Protein AF-A0A8X6YA75-F1 (afdb_monomer)

Nearest PDB structures (foldseek):
  4kkj-assembly1_A  TM=7.652E-01  e=2.550E-04  Homo sapiens
  2v3p-assembly1_A  TM=7.462E-01  e=2.435E-04  Bos taurus
  7qbg-assembly1_A  TM=7.800E-01  e=8.460E-04  Homo sapiens
  1qgk-assembly1_A  TM=3.729E-01  e=4.103E+00  Homo sapiens

Secondary structure (DSSP, 8-state):
--GGGS-HHHHHHHHHHHHHTT--TTSBTTB-HHHHHHHHHHT-S---HHHHHHHHHTTPPPPHHHHHHHHHHHHS--SGGGHHHHHHHHHHHHHHTTSSS--S-TTHHHHHHHHHHTT--TTS-SSSHHHHHHHHHHHHHTT----TTT--HHHHHHHHHTT--TTSS-SSHHHHHHHHHHHTT--GGG-SSGGGSS---SS---SSSHHHHTT--

Radius of gyration: 17.31 Å; Cα contacts (8 Å, |Δi|>4): 265; chains: 1; bounding box: 45×39×44 Å

Foldseek 3Di:
DDPVVADLLRLLVVLLVCLLVLHLCCPDVNHNSLVVSVVVVVVDQADQLSSLLSNLQAVHQQDLSNLVNLVVQLVVQPDLVCLLSLLSSLSSVLSNVPRPDDHPDLVVSLVSLLVLLQQQDPQQARPDLLSLLSNLQSCLSNVRPPPCVRHPVVSSVVVNVVCADPLRASPDPSSRVSNVLVVVVHHSSPRHNVVVPPPPDDDDPPPSPPSVVSVPD

Solvent-accessible surface area (backbone atoms only — not comparable to full-atom values): 12355 Å² total; per-residue (Å²): 133,59,77,86,77,52,52,67,64,59,49,23,51,52,42,47,51,24,26,61,70,62,40,61,40,63,59,48,93,83,36,39,54,55,62,55,49,50,54,52,53,73,76,42,88,76,62,65,29,61,37,56,30,30,39,39,36,70,69,43,86,73,47,72,68,54,54,51,38,28,51,51,50,33,63,73,40,76,53,81,93,31,52,53,52,36,20,32,19,44,30,25,49,36,40,41,69,69,44,96,57,92,59,85,64,74,79,51,52,55,56,58,45,49,59,57,32,70,52,52,42,97,82,26,43,26,94,46,71,45,39,30,28,39,41,54,23,18,44,64,56,53,67,51,76,89,52,67,92,53,44,57,60,68,45,27,52,52,52,52,62,72,49,49,43,97,88,70,41,44,85,44,70,68,34,32,64,46,39,55,42,43,80,70,80,36,33,83,62,71,46,33,53,71,72,64,72,57,70,89,75,74,96,61,79,77,70,70,62,59,72,61,60,61,75,77,111

Organism: NCBI:txid2747483

pLDDT: mean 84.14, std 17.59, range [29.62, 97.62]

Sequence (217 aa):
RNIKDVSSTELALYVNAFLVTCINPRKFYGLDLVSELRKRVDAQNYTNPSVILALCNAGERVTERDVRNIIEAFEAAHKEIWTDTKALAVLALACAAKQPYETLYPATIPELSMELKNRQYRNGTVENLKTTALVMQALFASESEADEDNFDEEKALKKILLGQKEDGSFGNLINTYYVLPLLSYKSLVNISSSHCDASVIDGKLKVFCTEIYIAVH

Mean predicted aligned error: 7.66 Å

InterPro domains:
  IPR002157 Cobalamin (vitamin B12)-binding protein [PF01122] (7-199)
  IPR008930 Terpenoid cyclases/protein prenyltransferase alpha-alpha toroid [SSF48239] (46-184)
  IPR051588 Eukaryotic Cobalamin Transport [PTHR10559] (4-202)

Structure (mmCIF, N/CA/C/O backbone):
data_AF-A0A8X6YA75-F1
#
_entry.id   AF-A0A8X6YA75-F1
#
loop_
_atom_site.group_PDB
_atom_site.id
_atom_site.type_symbol
_atom_site.label_atom_id
_atom_site.label_alt_id
_atom_site.label_comp_id
_atom_site.label_asym_id
_atom_site.label_entity_id
_atom_site.label_seq_id
_atom_site.pdbx_PDB_ins_code
_atom_site.Cartn_x
_atom_site.Cartn_y
_atom_site.Cartn_z
_atom_site.occupancy
_atom_site.B_iso_or_equiv
_atom_site.auth_seq_id
_atom_site.auth_comp_id
_atom_site.auth_asym_id
_atom_site.auth_atom_id
_atom_site.pdbx_PDB_model_num
ATOM 1 N N . ARG A 1 1 ? -12.673 -21.712 9.174 1.00 58.34 1 ARG A N 1
ATOM 2 C CA . ARG A 1 1 ? -11.550 -21.068 9.901 1.00 58.34 1 ARG A CA 1
ATOM 3 C C . ARG A 1 1 ? -12.142 -20.086 10.897 1.00 58.34 1 ARG A C 1
ATOM 5 O O . ARG A 1 1 ? -13.140 -19.464 10.550 1.00 58.34 1 ARG A O 1
ATOM 12 N N . ASN A 1 2 ? -11.602 -19.981 12.110 1.00 76.69 2 ASN A N 1
ATOM 13 C CA . ASN A 1 2 ? -12.014 -18.938 13.048 1.00 76.69 2 ASN A CA 1
ATOM 14 C C . ASN A 1 2 ? -11.367 -17.611 12.615 1.00 76.69 2 ASN A C 1
ATOM 16 O O . ASN A 1 2 ? -10.249 -17.618 12.105 1.00 76.69 2 ASN A O 1
ATOM 20 N N . ILE A 1 3 ? -12.029 -16.468 12.816 1.00 79.38 3 ILE A N 1
ATOM 21 C CA . ILE A 1 3 ? -11.451 -15.155 12.477 1.00 79.38 3 ILE A CA 1
ATOM 22 C C . ILE A 1 3 ? -10.138 -14.886 13.226 1.00 79.38 3 ILE A C 1
ATOM 24 O O . ILE A 1 3 ? -9.276 -14.161 12.734 1.00 79.38 3 ILE A O 1
ATOM 28 N N . LYS A 1 4 ? -9.953 -15.514 14.393 1.00 79.62 4 LYS A N 1
ATOM 29 C CA . LYS A 1 4 ? -8.711 -15.465 15.177 1.00 79.62 4 LYS A CA 1
ATOM 30 C C . LYS A 1 4 ? -7.524 -16.161 14.498 1.00 79.62 4 LYS A C 1
ATOM 32 O O . LYS A 1 4 ? -6.391 -15.832 14.822 1.00 79.62 4 LYS A O 1
ATOM 37 N N . ASP A 1 5 ? -7.780 -17.074 13.560 1.00 86.88 5 ASP A N 1
ATOM 38 C CA . ASP A 1 5 ? -6.741 -17.819 12.831 1.00 86.88 5 ASP A CA 1
ATOM 39 C C . ASP A 1 5 ? -6.246 -17.058 11.587 1.00 86.88 5 ASP A C 1
ATOM 41 O O . ASP A 1 5 ? -5.254 -17.440 10.970 1.00 86.88 5 ASP A O 1
ATOM 45 N N . VAL A 1 6 ? -6.957 -15.997 11.192 1.00 91.12 6 VAL A N 1
ATOM 46 C CA . VAL A 1 6 ? -6.631 -15.137 10.047 1.00 91.12 6 VAL A CA 1
ATOM 47 C C . VAL A 1 6 ? -5.636 -14.073 10.504 1.00 91.12 6 VAL A C 1
ATOM 49 O O . VAL A 1 6 ? -5.871 -13.411 11.515 1.00 91.12 6 VAL A O 1
ATOM 52 N N . SER A 1 7 ? -4.537 -13.870 9.772 1.00 93.69 7 SER A N 1
ATOM 53 C CA . SER A 1 7 ? -3.559 -12.815 10.097 1.00 93.69 7 SER A CA 1
ATOM 54 C C . SER A 1 7 ? -4.142 -11.407 9.890 1.00 93.69 7 SER A C 1
ATOM 56 O O . SER A 1 7 ? -5.085 -11.232 9.123 1.00 93.69 7 SER A O 1
ATOM 58 N N . SER A 1 8 ? -3.581 -10.371 10.527 1.00 94.88 8 SER A N 1
ATOM 59 C CA . SER A 1 8 ? -4.047 -8.985 10.314 1.00 94.88 8 SER A CA 1
ATOM 60 C C . SER A 1 8 ? -3.923 -8.543 8.850 1.00 94.88 8 SER A C 1
ATOM 62 O O . SER A 1 8 ? -4.812 -7.871 8.341 1.00 94.88 8 SER A O 1
ATOM 64 N N . THR A 1 9 ? -2.863 -8.954 8.149 1.00 93.12 9 THR A N 1
ATOM 65 C CA . THR A 1 9 ? -2.675 -8.643 6.723 1.00 93.12 9 THR A CA 1
ATOM 66 C C . THR A 1 9 ? -3.695 -9.362 5.841 1.00 93.12 9 THR A C 1
ATOM 68 O O . THR A 1 9 ? -4.240 -8.759 4.925 1.00 93.12 9 THR A O 1
ATOM 71 N N . GLU A 1 10 ? -4.011 -10.626 6.129 1.00 93.56 10 GLU A N 1
ATOM 72 C CA . GLU A 1 10 ? -5.057 -11.358 5.401 1.00 93.56 10 GLU A CA 1
ATOM 73 C C . GLU A 1 10 ? -6.448 -10.760 5.669 1.00 93.56 10 GLU A C 1
ATOM 75 O O . GLU A 1 10 ? -7.228 -10.564 4.741 1.00 93.56 10 GLU A O 1
ATOM 80 N N . LEU A 1 11 ? -6.736 -10.373 6.916 1.00 95.25 11 LEU A N 1
ATOM 81 C CA . LEU A 1 11 ? -7.981 -9.689 7.265 1.00 95.25 11 LEU A CA 1
ATOM 82 C C . LEU A 1 11 ? -8.100 -8.324 6.565 1.00 95.25 11 LEU A C 1
ATOM 84 O O . LEU A 1 11 ? -9.177 -7.981 6.083 1.00 95.25 11 LEU A O 1
ATOM 88 N N . ALA A 1 12 ? -7.002 -7.574 6.446 1.00 95.88 12 ALA A N 1
ATOM 89 C CA . ALA A 1 12 ? -6.950 -6.326 5.685 1.00 95.88 12 ALA A CA 1
ATOM 90 C C . ALA A 1 12 ? -7.267 -6.534 4.192 1.00 95.88 12 ALA A C 1
ATOM 92 O O . ALA A 1 12 ? -8.006 -5.742 3.604 1.00 95.88 12 ALA A O 1
ATOM 93 N N . LEU A 1 13 ? -6.777 -7.625 3.586 1.00 93.06 13 LEU A N 1
ATOM 94 C CA . LEU A 1 13 ? -7.136 -7.992 2.211 1.00 93.06 13 LEU A CA 1
ATOM 95 C C . LEU A 1 13 ? -8.632 -8.303 2.075 1.00 93.06 13 LEU A C 1
ATOM 97 O O . LEU A 1 13 ? -9.243 -7.857 1.107 1.00 93.06 13 LEU A O 1
ATOM 101 N N . TYR A 1 14 ? -9.245 -8.994 3.044 1.00 94.00 14 TYR A N 1
ATOM 102 C CA . TYR A 1 14 ? -10.697 -9.222 3.038 1.00 94.00 14 TYR A CA 1
ATOM 103 C C . TYR A 1 14 ? -11.497 -7.924 3.154 1.00 94.00 14 TYR A C 1
ATOM 105 O O . TYR A 1 14 ? -12.476 -7.754 2.431 1.00 94.00 14 TYR A O 1
ATOM 113 N N . VAL A 1 15 ? -11.069 -6.988 4.009 1.00 95.94 15 VAL A N 1
ATOM 114 C CA . VAL A 1 15 ? -11.700 -5.663 4.112 1.00 95.94 15 VAL A CA 1
ATOM 115 C C . VAL A 1 15 ? -11.651 -4.939 2.764 1.00 95.94 15 VAL A C 1
ATOM 117 O O . VAL A 1 15 ? -12.696 -4.525 2.268 1.00 95.94 15 VAL A O 1
ATOM 120 N N . ASN A 1 16 ? -10.476 -4.848 2.133 1.00 94.38 16 ASN A N 1
ATOM 121 C CA . ASN A 1 16 ? -10.332 -4.220 0.816 1.00 94.38 16 ASN A CA 1
ATOM 122 C C . ASN A 1 16 ? -11.175 -4.921 -0.259 1.00 94.38 16 ASN A C 1
ATOM 124 O O . ASN A 1 16 ? -11.852 -4.248 -1.032 1.00 94.38 16 ASN A O 1
ATOM 128 N N . ALA A 1 17 ? -11.178 -6.257 -0.290 1.00 92.12 17 ALA A N 1
ATOM 129 C CA . ALA A 1 17 ? -11.986 -7.020 -1.236 1.00 92.12 17 ALA A CA 1
ATOM 130 C C . ALA A 1 17 ? -13.476 -6.682 -1.090 1.00 92.12 17 ALA A C 1
ATOM 132 O O . ALA A 1 17 ? -14.135 -6.390 -2.081 1.00 92.12 17 ALA A O 1
ATOM 133 N N . PHE A 1 18 ? -13.989 -6.639 0.141 1.00 93.25 18 PHE A N 1
ATOM 134 C CA . PHE A 1 18 ? -15.390 -6.311 0.400 1.00 93.25 18 PHE A CA 1
ATOM 135 C C . PHE A 1 18 ? -15.748 -4.881 0.010 1.00 93.25 18 PHE A C 1
ATOM 137 O O . PHE A 1 18 ? -16.795 -4.680 -0.604 1.00 93.25 18 PHE A O 1
ATOM 144 N N . LEU A 1 19 ? -14.869 -3.912 0.279 1.00 92.50 19 LEU A N 1
ATOM 145 C CA . LEU A 1 19 ? -15.061 -2.536 -0.182 1.00 92.50 19 LEU A CA 1
ATOM 146 C C . LEU A 1 19 ? -15.204 -2.474 -1.708 1.00 92.50 19 LEU A C 1
ATOM 148 O O . LEU A 1 19 ? -16.154 -1.869 -2.199 1.00 92.50 19 LEU A O 1
ATOM 152 N N . VAL A 1 20 ? -14.320 -3.145 -2.458 1.00 89.56 20 VAL A N 1
ATOM 153 C CA . VAL A 1 20 ? -14.380 -3.135 -3.930 1.00 89.56 20 VAL A CA 1
ATOM 154 C C . VAL A 1 20 ? -15.603 -3.883 -4.463 1.00 89.56 20 VAL A C 1
ATOM 156 O O . VAL A 1 20 ? -16.239 -3.411 -5.403 1.00 89.56 20 VAL A O 1
ATOM 159 N N . THR A 1 21 ? -15.992 -5.004 -3.849 1.00 89.94 21 THR A N 1
ATOM 160 C CA . THR A 1 21 ? -17.175 -5.777 -4.266 1.00 89.94 21 THR A CA 1
ATOM 161 C C . THR A 1 21 ? -18.492 -5.260 -3.682 1.00 89.94 21 THR A C 1
ATOM 163 O O . THR A 1 21 ? -19.494 -5.971 -3.733 1.00 89.94 21 THR A O 1
ATOM 166 N N . CYS A 1 22 ? -18.514 -4.057 -3.104 1.00 90.06 22 CYS A N 1
ATOM 167 C CA . CYS A 1 22 ? -19.716 -3.434 -2.540 1.00 90.06 22 CYS A CA 1
ATOM 168 C C . CYS A 1 22 ? -20.404 -4.252 -1.433 1.00 90.06 22 CYS A C 1
ATOM 170 O O . CYS A 1 22 ? -21.614 -4.166 -1.224 1.00 90.06 22 CYS A O 1
ATOM 172 N N . ILE A 1 23 ? -19.621 -5.033 -0.689 1.00 91.12 23 ILE A N 1
ATOM 173 C CA . ILE A 1 23 ? -20.052 -5.740 0.516 1.00 91.12 23 ILE A CA 1
ATOM 174 C C . ILE A 1 23 ? -19.621 -4.897 1.714 1.00 91.12 23 ILE A C 1
ATOM 176 O O . ILE A 1 23 ? -18.463 -4.518 1.822 1.00 91.12 23 ILE A O 1
ATOM 180 N N . ASN A 1 24 ? -20.528 -4.610 2.649 1.00 91.38 24 ASN A N 1
ATOM 181 C CA . ASN A 1 24 ? -20.169 -3.829 3.833 1.00 91.38 24 ASN A CA 1
ATOM 182 C C . ASN A 1 24 ? -19.328 -4.678 4.817 1.00 91.38 24 ASN A C 1
ATOM 184 O O . ASN A 1 24 ? -19.893 -5.566 5.469 1.00 91.38 24 ASN A O 1
ATOM 188 N N . PRO A 1 25 ? -18.020 -4.394 5.006 1.00 94.12 25 PRO A N 1
ATOM 189 C CA . PRO A 1 25 ? -17.153 -5.200 5.869 1.00 94.12 25 PRO A CA 1
ATOM 190 C C . PRO A 1 25 ? -17.485 -5.072 7.362 1.00 94.12 25 PRO A C 1
ATOM 192 O O . PRO A 1 25 ? -17.048 -5.902 8.157 1.00 94.12 25 PRO A O 1
ATOM 195 N N . ARG A 1 26 ? -18.286 -4.073 7.759 1.00 94.81 26 ARG A N 1
ATOM 196 C CA . ARG A 1 26 ? -18.760 -3.901 9.142 1.00 94.81 26 ARG A CA 1
ATOM 197 C C . ARG A 1 26 ? -19.992 -4.743 9.478 1.00 94.81 26 ARG A C 1
ATOM 199 O O . ARG A 1 26 ? -20.402 -4.799 10.633 1.00 94.81 26 ARG A O 1
ATOM 206 N N . LYS A 1 27 ? -20.630 -5.352 8.473 1.00 92.00 27 LYS A N 1
ATOM 207 C CA . LYS A 1 27 ? -21.875 -6.129 8.618 1.00 92.00 27 LYS A CA 1
ATOM 208 C C . LYS A 1 27 ? -21.780 -7.505 7.953 1.00 92.00 27 LYS A C 1
ATOM 210 O O . LYS A 1 27 ? -22.790 -8.057 7.515 1.00 92.00 27 LYS A O 1
ATOM 215 N N . PHE A 1 28 ? -20.583 -8.079 7.872 1.00 86.88 28 PHE A N 1
ATOM 216 C CA . PHE A 1 28 ? -20.360 -9.363 7.214 1.00 86.88 28 PHE A CA 1
ATOM 217 C C . PHE A 1 28 ? -20.808 -10.522 8.114 1.00 86.88 28 PHE A C 1
ATOM 219 O O . PHE A 1 28 ? -20.113 -10.885 9.058 1.00 86.88 28 PHE A O 1
ATOM 226 N N . TYR A 1 29 ? -21.989 -11.095 7.853 1.00 86.69 29 TYR A N 1
ATOM 227 C CA . TYR A 1 29 ? -22.584 -12.175 8.665 1.00 86.69 29 TYR A CA 1
ATOM 228 C C . TYR A 1 29 ? -22.637 -11.867 10.176 1.00 86.69 29 TYR A C 1
ATOM 230 O O . TYR A 1 29 ? -22.418 -12.737 11.015 1.00 86.69 29 TYR A O 1
ATOM 238 N N . GLY A 1 30 ? -22.911 -10.608 10.531 1.00 86.25 30 GLY A N 1
ATOM 239 C CA . GLY A 1 30 ? -22.937 -10.154 11.927 1.00 86.25 30 GLY A CA 1
ATOM 240 C C . GLY A 1 30 ? -21.558 -9.903 12.548 1.00 86.25 30 GLY A C 1
ATOM 241 O O . GLY A 1 30 ? -21.484 -9.597 13.735 1.00 86.25 30 GLY A O 1
ATOM 242 N N . LEU A 1 31 ? -20.478 -10.000 11.766 1.00 90.12 31 LEU A N 1
ATOM 243 C CA . LEU A 1 31 ? -19.127 -9.621 12.168 1.00 90.12 31 LEU A CA 1
ATOM 244 C C . LEU A 1 31 ? -18.766 -8.245 11.603 1.00 90.12 31 LEU A C 1
ATOM 246 O O . LEU A 1 31 ? -19.005 -7.956 10.427 1.00 90.12 31 LEU A O 1
ATOM 250 N N . ASP A 1 32 ? -18.132 -7.428 12.440 1.00 95.69 32 ASP A N 1
ATOM 251 C CA . ASP A 1 32 ? -17.484 -6.192 12.017 1.00 95.69 32 ASP A CA 1
ATOM 252 C C . ASP A 1 32 ? -15.983 -6.444 11.837 1.00 95.69 32 ASP A C 1
ATOM 254 O O . ASP A 1 32 ? -15.206 -6.442 12.797 1.00 95.69 32 ASP A O 1
ATOM 258 N N . LEU A 1 33 ? -15.584 -6.699 10.589 1.00 96.06 33 LEU A N 1
ATOM 259 C CA . LEU A 1 33 ? -14.195 -6.994 10.246 1.00 96.06 33 LEU A CA 1
ATOM 260 C C . LEU A 1 33 ? -13.287 -5.775 10.416 1.00 96.06 33 LEU A C 1
ATOM 262 O O . LEU A 1 33 ? -12.110 -5.938 10.734 1.00 96.06 33 LEU A O 1
ATOM 266 N N . VAL A 1 34 ? -13.825 -4.567 10.230 1.00 97.38 34 VAL A N 1
ATOM 267 C CA . VAL A 1 34 ? -13.065 -3.318 10.371 1.00 97.38 34 VAL A CA 1
ATOM 268 C C . VAL A 1 34 ? -12.745 -3.078 11.843 1.00 97.38 34 VAL A C 1
ATOM 270 O O . VAL A 1 34 ? -11.588 -2.846 12.187 1.00 97.38 34 VAL A O 1
ATOM 273 N N . SER A 1 35 ? -13.738 -3.230 12.723 1.00 97.00 35 SER A N 1
ATOM 274 C CA . SER A 1 35 ? -13.548 -3.111 14.173 1.00 97.00 35 SER A CA 1
ATOM 275 C C . SER A 1 35 ? -12.615 -4.191 14.730 1.00 97.00 35 SER A C 1
ATOM 277 O O . SER A 1 35 ? -11.762 -3.902 15.571 1.00 97.00 35 SER A O 1
ATOM 279 N N . GLU A 1 36 ? -12.718 -5.432 14.243 1.00 96.19 36 GLU A N 1
ATOM 280 C CA . GLU A 1 36 ? -11.784 -6.503 14.619 1.00 96.19 36 GLU A CA 1
ATOM 281 C C . GLU A 1 36 ? -10.349 -6.192 14.160 1.00 96.19 36 GLU A C 1
ATOM 283 O O . GLU A 1 36 ? -9.401 -6.415 14.915 1.00 96.19 36 GLU A O 1
ATOM 288 N N . LEU A 1 37 ? -10.171 -5.634 12.958 1.00 96.69 37 LEU A N 1
ATOM 289 C CA . LEU A 1 37 ? -8.858 -5.223 12.463 1.00 96.69 37 LEU A CA 1
ATOM 290 C C . LEU A 1 37 ? -8.279 -4.060 13.287 1.00 96.69 37 LEU A C 1
ATOM 292 O O . LEU A 1 37 ? -7.131 -4.149 13.720 1.00 96.69 37 LEU A O 1
ATOM 296 N N . ARG A 1 38 ? -9.077 -3.024 13.584 1.00 97.44 38 ARG A N 1
ATOM 297 C CA . ARG A 1 38 ? -8.688 -1.877 14.428 1.00 97.44 38 ARG A CA 1
ATOM 298 C C . ARG A 1 38 ? -8.214 -2.330 15.806 1.00 97.44 38 ARG A C 1
ATOM 300 O O . ARG A 1 38 ? -7.120 -1.970 16.231 1.00 97.44 38 ARG A O 1
ATOM 307 N N . LYS A 1 39 ? -8.972 -3.222 16.449 1.00 96.19 39 LYS A N 1
ATOM 308 C CA . LYS A 1 39 ? -8.615 -3.807 17.748 1.00 96.19 39 LYS A CA 1
ATOM 309 C C . LYS A 1 39 ? -7.243 -4.488 17.736 1.00 96.19 39 LYS A C 1
ATOM 311 O O . LYS A 1 39 ? -6.508 -4.408 18.718 1.00 96.19 39 LYS A O 1
ATOM 316 N N . ARG A 1 40 ? -6.888 -5.180 16.648 1.00 95.12 40 ARG A N 1
ATOM 317 C CA . ARG A 1 40 ? -5.577 -5.840 16.518 1.00 95.12 40 ARG A CA 1
ATOM 318 C C . ARG A 1 40 ? -4.446 -4.837 16.371 1.00 95.12 40 ARG A C 1
ATOM 320 O O . ARG A 1 40 ? -3.399 -5.053 16.971 1.00 95.12 40 ARG A O 1
ATOM 327 N N . VAL A 1 41 ? -4.661 -3.765 15.611 1.00 95.19 41 VAL A N 1
ATOM 328 C CA . VAL A 1 41 ? -3.688 -2.671 15.488 1.00 95.19 41 VAL A CA 1
ATOM 329 C C . VAL A 1 41 ? -3.461 -2.007 16.847 1.00 95.19 41 VAL A C 1
ATOM 331 O O . VAL A 1 41 ? -2.317 -1.823 17.249 1.00 95.19 41 VAL A O 1
ATOM 334 N N . ASP A 1 42 ? -4.528 -1.739 17.605 1.00 94.62 42 ASP A N 1
ATOM 335 C CA . ASP A 1 42 ? -4.427 -1.120 18.937 1.00 94.62 42 ASP A CA 1
ATOM 336 C C . ASP A 1 42 ? -3.673 -1.991 19.951 1.00 94.62 42 ASP A C 1
ATOM 338 O O . ASP A 1 42 ? -3.002 -1.476 20.845 1.00 94.62 42 ASP A O 1
ATOM 342 N N . ALA A 1 43 ? -3.761 -3.315 19.806 1.00 92.75 43 ALA A N 1
ATOM 343 C CA . ALA A 1 43 ? -3.077 -4.274 20.668 1.00 92.75 43 ALA A CA 1
ATOM 344 C C . ALA A 1 43 ? -1.600 -4.505 20.295 1.00 92.75 43 ALA A C 1
ATOM 346 O O . ALA A 1 43 ? -0.889 -5.188 21.036 1.00 92.75 43 ALA A O 1
ATOM 347 N N . GLN A 1 44 ? -1.133 -3.991 19.154 1.00 85.94 44 GLN A N 1
ATOM 348 C CA . GLN A 1 44 ? 0.217 -4.222 18.644 1.00 85.94 44 GLN A CA 1
ATOM 349 C C . GLN A 1 44 ? 1.081 -2.953 18.712 1.00 85.94 44 GLN A C 1
ATOM 351 O O . GLN A 1 44 ? 0.610 -1.817 18.636 1.00 85.94 44 GLN A O 1
ATOM 356 N N . ASN A 1 45 ? 2.392 -3.157 18.865 1.00 78.06 45 ASN A N 1
ATOM 357 C CA . ASN A 1 45 ? 3.373 -2.067 18.823 1.00 78.06 45 ASN A CA 1
ATOM 358 C C . ASN A 1 45 ? 3.855 -1.786 17.399 1.00 78.06 45 ASN A C 1
ATOM 360 O O . ASN A 1 45 ? 4.105 -0.640 17.061 1.00 78.06 45 ASN A O 1
ATOM 364 N N . TYR A 1 46 ? 3.933 -2.819 16.560 1.00 80.44 46 TYR A N 1
ATOM 365 C CA . TYR A 1 46 ? 4.256 -2.700 15.144 1.00 80.44 46 TYR A CA 1
ATOM 366 C C . TYR A 1 46 ? 3.062 -3.151 14.314 1.00 80.44 46 TYR A C 1
ATOM 368 O O . TYR A 1 46 ? 2.440 -4.166 14.624 1.00 80.44 46 TYR A O 1
ATOM 376 N N . THR A 1 47 ? 2.754 -2.423 13.246 1.00 84.69 47 THR A N 1
ATOM 377 C CA . THR A 1 47 ? 1.704 -2.796 12.299 1.00 84.69 47 THR A CA 1
ATOM 378 C C . THR A 1 47 ? 2.221 -2.621 10.882 1.00 84.69 47 THR A C 1
ATOM 380 O O . THR A 1 47 ? 2.795 -1.592 10.541 1.00 84.69 47 THR A O 1
ATOM 383 N N . ASN A 1 48 ? 2.003 -3.633 10.042 1.00 90.88 48 ASN A N 1
ATOM 384 C CA . ASN A 1 48 ? 2.324 -3.535 8.625 1.00 90.88 48 ASN A CA 1
ATOM 385 C C . ASN A 1 48 ? 1.481 -2.408 7.984 1.00 90.88 48 ASN A C 1
ATOM 387 O O . ASN A 1 48 ? 0.257 -2.442 8.134 1.00 90.88 48 ASN A O 1
ATOM 391 N N . PRO A 1 49 ? 2.074 -1.463 7.229 1.00 95.12 49 PRO A N 1
ATOM 392 C CA . PRO A 1 49 ? 1.338 -0.328 6.669 1.00 95.12 49 PRO A CA 1
ATOM 393 C C . PRO A 1 49 ? 0.124 -0.696 5.802 1.00 95.12 49 PRO A C 1
ATOM 395 O O . PRO A 1 49 ? -0.857 0.044 5.787 1.00 95.12 49 PRO A O 1
ATOM 398 N N . SER A 1 50 ? 0.124 -1.869 5.152 1.00 94.69 50 SER A N 1
ATOM 399 C CA . SER A 1 50 ? -1.044 -2.368 4.400 1.00 94.69 50 SER A CA 1
ATOM 400 C C . SER A 1 50 ? -2.308 -2.511 5.256 1.00 94.69 50 SER A C 1
ATOM 402 O O . SER A 1 50 ? -3.417 -2.338 4.754 1.00 94.69 50 SER A O 1
ATOM 404 N N . VAL A 1 51 ? -2.153 -2.802 6.551 1.00 96.81 51 VAL A N 1
ATOM 405 C CA . VAL A 1 51 ? -3.267 -2.928 7.495 1.00 96.81 51 VAL A CA 1
ATOM 406 C C . VAL A 1 51 ? -3.872 -1.560 7.799 1.00 96.81 51 VAL A C 1
ATOM 408 O O . VAL A 1 51 ? -5.093 -1.418 7.778 1.00 96.81 51 VAL A O 1
ATOM 411 N N . ILE A 1 52 ? -3.032 -0.544 8.028 1.00 96.44 52 ILE A N 1
ATOM 412 C CA . ILE A 1 52 ? -3.501 0.829 8.258 1.00 96.44 52 ILE A CA 1
ATOM 413 C C . ILE A 1 52 ? -4.162 1.390 6.999 1.00 96.44 52 ILE A C 1
ATOM 415 O O . ILE A 1 52 ? -5.217 2.013 7.089 1.00 96.44 52 ILE A O 1
ATOM 419 N N . LEU A 1 53 ? -3.595 1.110 5.822 1.00 96.94 53 LEU A N 1
ATOM 420 C CA . LEU A 1 53 ? -4.194 1.481 4.544 1.00 96.94 53 LEU A CA 1
ATOM 421 C C . LEU A 1 53 ? -5.608 0.899 4.390 1.00 96.94 53 LEU A C 1
ATOM 423 O O . LEU A 1 53 ? -6.528 1.634 4.048 1.00 96.94 53 LEU A O 1
ATOM 427 N N . ALA A 1 54 ? -5.815 -0.386 4.702 1.00 97.62 54 ALA A N 1
ATOM 428 C CA . ALA A 1 54 ? -7.143 -1.003 4.632 1.00 97.62 54 ALA A CA 1
ATOM 429 C C . ALA A 1 54 ? -8.148 -0.389 5.626 1.00 97.62 54 ALA A C 1
ATOM 431 O O . ALA A 1 54 ? -9.317 -0.211 5.287 1.00 97.62 54 ALA A O 1
ATOM 432 N N . LEU A 1 55 ? -7.703 -0.035 6.839 1.00 97.19 55 LEU A N 1
ATOM 433 C CA . LEU A 1 55 ? -8.532 0.695 7.806 1.00 97.19 55 LEU A CA 1
ATOM 434 C C . LEU A 1 55 ? -8.932 2.073 7.264 1.00 97.19 55 LEU A C 1
ATOM 436 O O . LEU A 1 55 ? -10.114 2.415 7.272 1.00 97.19 55 LEU A O 1
ATOM 440 N N . CYS A 1 56 ? -7.968 2.824 6.733 1.00 95.75 56 CYS A N 1
ATOM 441 C CA . CYS A 1 56 ? -8.209 4.136 6.146 1.00 95.75 56 CYS A CA 1
ATOM 442 C C . CYS A 1 56 ? -9.200 4.073 4.970 1.00 95.75 56 CYS A C 1
ATOM 444 O O . CYS A 1 56 ? -10.175 4.824 4.945 1.00 95.75 56 CYS A O 1
ATOM 446 N N . ASN A 1 57 ? -9.012 3.111 4.062 1.00 95.69 57 ASN A N 1
ATOM 447 C CA . ASN A 1 57 ? -9.910 2.813 2.941 1.00 95.69 57 ASN A CA 1
ATOM 448 C C . ASN A 1 57 ? -11.346 2.484 3.391 1.00 95.69 57 ASN A C 1
ATOM 450 O O . ASN A 1 57 ? -12.318 2.831 2.718 1.00 95.69 57 ASN A O 1
ATOM 454 N N . ALA A 1 58 ? -11.497 1.836 4.550 1.00 95.62 58 ALA A N 1
ATOM 455 C CA . ALA A 1 58 ? -12.790 1.532 5.166 1.00 95.62 58 ALA A CA 1
ATOM 456 C C . ALA A 1 58 ? -13.416 2.722 5.924 1.00 95.62 58 ALA A C 1
ATOM 458 O O . ALA A 1 58 ? -14.433 2.553 6.607 1.00 95.62 58 ALA A O 1
ATOM 459 N N . GLY A 1 59 ? -12.802 3.907 5.847 1.00 93.31 59 GLY A N 1
ATOM 460 C CA . GLY A 1 59 ? -13.224 5.107 6.565 1.00 93.31 59 GLY A CA 1
ATOM 461 C C . GLY A 1 59 ? -12.978 5.046 8.075 1.00 93.31 59 GLY A C 1
ATOM 462 O O . GLY A 1 59 ? -13.535 5.855 8.811 1.00 93.31 59 GLY A O 1
ATOM 463 N N . GLU A 1 60 ? -12.187 4.085 8.563 1.00 95.25 60 GLU A N 1
ATOM 464 C CA . GLU A 1 60 ? -11.758 4.064 9.962 1.00 95.25 60 GLU A CA 1
ATOM 465 C C . GLU A 1 60 ? -10.723 5.170 10.192 1.00 95.25 60 GLU A C 1
ATOM 467 O O . GLU A 1 60 ? -9.840 5.395 9.359 1.00 95.25 60 GLU A O 1
ATOM 472 N N . ARG A 1 61 ? -10.820 5.869 11.326 1.00 93.38 61 ARG A N 1
ATOM 473 C CA . ARG A 1 61 ? -9.914 6.976 11.646 1.00 93.38 61 ARG A CA 1
ATOM 474 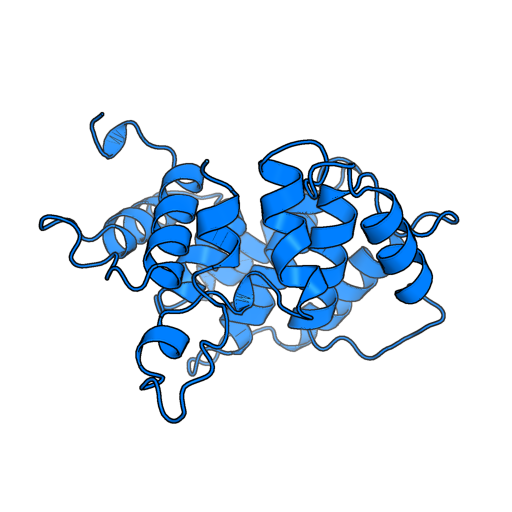C C . ARG A 1 61 ? -8.474 6.473 11.771 1.00 93.38 61 ARG A C 1
ATOM 476 O O . ARG A 1 61 ? -8.191 5.587 12.578 1.00 93.38 61 ARG A O 1
ATOM 483 N N . VAL A 1 62 ? -7.561 7.105 11.038 1.00 93.06 62 VAL A N 1
ATOM 484 C CA . VAL A 1 62 ? -6.117 6.941 11.236 1.00 93.06 62 VAL A CA 1
ATOM 485 C C . VAL A 1 62 ? -5.672 7.890 12.349 1.00 93.06 62 VAL A C 1
ATOM 487 O O . VAL A 1 62 ? -5.923 9.093 12.302 1.00 93.06 62 VAL A O 1
ATOM 490 N N . THR A 1 63 ? -5.060 7.350 13.401 1.00 92.56 63 THR A N 1
ATOM 491 C CA . THR A 1 63 ? -4.622 8.128 14.569 1.00 92.56 63 THR A CA 1
ATOM 492 C C . THR A 1 63 ? -3.188 8.636 14.411 1.00 92.56 63 THR A C 1
ATOM 494 O O . THR A 1 63 ? -2.414 8.107 13.618 1.00 92.56 63 THR A O 1
ATOM 497 N N . GLU A 1 64 ? -2.770 9.604 15.231 1.00 90.94 64 GLU A N 1
ATOM 498 C CA . GLU A 1 64 ? -1.362 10.036 15.273 1.00 90.94 64 GLU A CA 1
ATOM 499 C C . GLU A 1 64 ? -0.396 8.895 15.630 1.00 90.94 64 GLU A C 1
ATOM 501 O O . GLU A 1 64 ? 0.734 8.865 15.146 1.00 90.94 64 GLU A O 1
ATOM 506 N N . ARG A 1 65 ? -0.829 7.943 16.474 1.00 91.12 65 ARG A N 1
ATOM 507 C CA . ARG A 1 65 ? -0.044 6.738 16.786 1.00 91.12 65 ARG A CA 1
ATOM 508 C C . ARG A 1 65 ? 0.152 5.893 15.532 1.00 91.12 65 ARG A C 1
ATOM 510 O O . ARG A 1 65 ? 1.260 5.427 15.301 1.00 91.12 65 ARG A O 1
ATOM 517 N N . ASP A 1 66 ? -0.895 5.722 14.729 1.00 93.44 66 ASP A N 1
ATOM 518 C CA . ASP A 1 66 ? -0.798 4.972 13.478 1.00 93.44 66 ASP A CA 1
ATOM 519 C C . ASP A 1 66 ? 0.164 5.661 12.503 1.00 93.44 66 ASP A C 1
ATOM 521 O O . ASP A 1 66 ? 1.015 4.992 11.929 1.00 93.44 66 ASP A O 1
ATOM 525 N N . VAL A 1 67 ? 0.089 6.992 12.370 1.00 92.56 67 VAL A N 1
ATOM 526 C CA . VAL A 1 67 ? 1.002 7.767 11.510 1.00 92.56 67 VAL A CA 1
ATOM 527 C C . VAL A 1 67 ? 2.460 7.600 11.944 1.00 92.56 67 VAL A C 1
ATOM 529 O O . VAL A 1 67 ? 3.304 7.286 11.105 1.00 92.56 67 VAL A O 1
ATOM 532 N N . ARG A 1 68 ? 2.762 7.724 13.245 1.00 90.81 68 ARG A N 1
ATOM 533 C CA . ARG A 1 68 ? 4.120 7.468 13.760 1.00 90.81 68 ARG A CA 1
ATOM 534 C C . ARG A 1 68 ? 4.582 6.044 13.461 1.00 90.81 68 ARG A C 1
ATOM 536 O O . ARG A 1 68 ? 5.670 5.870 12.930 1.00 90.81 68 ARG A O 1
ATOM 543 N N . ASN A 1 69 ? 3.734 5.045 13.705 1.00 91.12 69 ASN A N 1
ATOM 544 C CA . ASN A 1 69 ? 4.057 3.647 13.415 1.00 91.12 69 ASN A CA 1
ATOM 545 C C . ASN A 1 69 ? 4.311 3.402 11.917 1.00 91.12 69 ASN A C 1
ATOM 547 O O . ASN A 1 69 ? 5.152 2.576 11.565 1.00 91.12 69 ASN A O 1
ATOM 551 N N . ILE A 1 70 ? 3.591 4.094 11.025 1.00 93.06 70 ILE A N 1
ATOM 552 C CA . ILE A 1 70 ? 3.824 4.016 9.578 1.00 93.06 70 ILE A CA 1
ATOM 553 C C . ILE A 1 70 ? 5.203 4.585 9.221 1.00 93.06 70 ILE A C 1
ATOM 555 O O . ILE A 1 70 ? 5.932 3.949 8.459 1.00 93.06 70 ILE A O 1
ATOM 559 N N . ILE A 1 71 ? 5.567 5.747 9.772 1.00 91.75 71 ILE A N 1
ATOM 560 C CA . ILE A 1 71 ? 6.877 6.377 9.544 1.00 91.75 71 ILE A CA 1
ATOM 561 C C . ILE A 1 71 ? 7.996 5.482 10.089 1.00 91.75 71 ILE A C 1
ATOM 563 O O . ILE A 1 71 ? 8.926 5.159 9.357 1.00 91.75 71 ILE A O 1
ATOM 567 N N . GLU A 1 72 ? 7.860 4.968 11.312 1.00 90.06 72 GLU A N 1
ATOM 568 C CA . GLU A 1 72 ? 8.819 4.020 11.894 1.00 90.06 72 GLU A CA 1
ATOM 569 C C . GLU A 1 72 ? 8.971 2.756 11.029 1.00 90.06 72 GLU A C 1
ATOM 571 O O . GLU A 1 72 ? 10.082 2.271 10.812 1.00 90.06 72 GLU A O 1
ATOM 576 N N . ALA A 1 73 ? 7.870 2.224 10.483 1.00 90.38 73 ALA A N 1
ATOM 577 C CA . ALA A 1 73 ? 7.909 1.079 9.575 1.00 90.38 73 ALA A CA 1
ATOM 578 C C . ALA A 1 73 ? 8.609 1.400 8.244 1.00 90.38 73 ALA A C 1
ATOM 580 O O . ALA A 1 73 ? 9.274 0.525 7.680 1.00 90.38 73 ALA A O 1
ATOM 581 N N . PHE A 1 74 ? 8.465 2.628 7.743 1.00 91.81 74 PHE A N 1
ATOM 582 C CA . PHE A 1 74 ? 9.170 3.111 6.559 1.00 91.81 74 PHE A CA 1
ATOM 583 C C . PHE A 1 74 ? 10.674 3.257 6.823 1.00 91.81 74 PHE A C 1
ATOM 585 O O . PHE A 1 74 ? 11.489 2.833 6.001 1.00 91.81 74 PHE A O 1
ATOM 592 N N . GLU A 1 75 ? 11.054 3.837 7.959 1.00 88.31 75 GLU A N 1
ATOM 593 C CA . GLU A 1 75 ? 12.451 4.056 8.335 1.00 88.31 75 GLU A CA 1
ATOM 594 C C . GLU A 1 75 ? 13.162 2.729 8.597 1.00 88.31 75 GLU A C 1
ATOM 596 O O . GLU A 1 75 ? 14.193 2.462 7.985 1.00 88.31 75 GLU A O 1
ATOM 601 N N . ALA A 1 76 ? 12.558 1.834 9.389 1.00 85.12 76 ALA A N 1
ATOM 602 C CA . ALA A 1 76 ? 13.117 0.521 9.717 1.00 85.12 76 ALA A CA 1
ATOM 603 C C . ALA A 1 76 ? 13.345 -0.383 8.487 1.00 85.12 76 ALA A C 1
ATOM 605 O O . ALA A 1 76 ? 14.101 -1.358 8.554 1.00 85.12 76 ALA A O 1
ATOM 606 N N . ALA A 1 77 ? 12.729 -0.060 7.346 1.00 75.62 77 ALA A N 1
ATOM 607 C CA . ALA A 1 77 ? 12.895 -0.739 6.065 1.00 75.62 77 ALA A CA 1
ATOM 608 C C . ALA A 1 77 ? 14.221 -0.403 5.352 1.00 75.62 77 ALA A C 1
ATOM 610 O O . ALA A 1 77 ? 14.251 -0.061 4.171 1.00 75.62 77 ALA A O 1
ATOM 611 N N . HIS A 1 78 ? 15.347 -0.545 6.058 1.00 66.00 78 HIS A N 1
ATOM 612 C CA . HIS A 1 78 ? 16.683 -0.203 5.553 1.00 66.00 78 HIS A CA 1
ATOM 613 C C . HIS A 1 78 ? 17.246 -1.176 4.497 1.00 66.00 78 HIS A C 1
ATOM 615 O O . HIS A 1 78 ? 18.209 -0.838 3.814 1.00 66.00 78 HIS A O 1
ATOM 621 N N . LYS A 1 79 ? 16.691 -2.387 4.345 1.00 61.16 79 LYS A N 1
ATOM 622 C CA . LYS A 1 79 ? 17.149 -3.364 3.334 1.00 61.16 79 LYS A CA 1
ATOM 623 C C . LYS A 1 79 ? 16.420 -3.154 2.005 1.00 61.16 79 LYS A C 1
ATOM 625 O O . LYS A 1 79 ? 15.226 -2.875 2.018 1.00 61.16 79 LYS A O 1
ATOM 630 N N . GLU A 1 80 ? 17.113 -3.359 0.878 1.00 52.50 80 GLU A N 1
ATOM 631 C CA . GLU A 1 80 ? 16.536 -3.255 -0.479 1.00 52.50 80 GLU A CA 1
ATOM 632 C C . GLU A 1 80 ? 15.200 -4.010 -0.585 1.00 52.50 80 GLU A C 1
ATOM 634 O O . GLU A 1 80 ? 14.203 -3.398 -0.914 1.00 52.50 80 GLU A O 1
ATOM 639 N N . ILE A 1 81 ? 15.117 -5.250 -0.087 1.00 56.19 81 ILE A N 1
ATOM 640 C CA . ILE A 1 81 ? 13.925 -6.134 -0.116 1.00 56.19 81 ILE A CA 1
ATOM 641 C C . ILE A 1 81 ? 12.632 -5.516 0.494 1.00 56.19 81 ILE A C 1
ATOM 643 O O . ILE A 1 81 ? 11.553 -6.093 0.382 1.00 56.19 81 ILE A O 1
ATOM 647 N N . TRP A 1 82 ? 12.707 -4.384 1.205 1.00 79.25 82 TRP A N 1
ATOM 648 C CA . TRP A 1 82 ? 11.590 -3.803 1.962 1.00 79.25 82 TRP A CA 1
ATOM 649 C C . TRP A 1 82 ? 10.965 -2.578 1.271 1.00 79.25 82 TRP A C 1
ATOM 651 O O . TRP A 1 82 ? 10.144 -1.884 1.877 1.00 79.25 82 TRP A O 1
ATOM 661 N N . THR A 1 83 ? 11.297 -2.315 0.001 1.00 92.12 83 THR A N 1
ATOM 662 C CA . THR A 1 83 ? 10.708 -1.203 -0.767 1.00 92.12 83 THR A CA 1
ATOM 663 C C . THR A 1 83 ? 9.183 -1.316 -0.902 1.00 92.12 83 THR A C 1
ATOM 665 O O . THR A 1 83 ? 8.496 -0.297 -0.891 1.00 92.12 83 THR A O 1
ATOM 668 N N . ASP A 1 84 ? 8.620 -2.530 -0.900 1.00 93.56 84 ASP A N 1
ATOM 669 C CA . ASP A 1 84 ? 7.163 -2.731 -0.816 1.00 93.56 84 ASP A CA 1
ATOM 670 C C . ASP A 1 84 ? 6.562 -2.096 0.444 1.00 93.56 84 ASP A C 1
ATOM 672 O O . ASP A 1 84 ? 5.530 -1.432 0.383 1.00 93.56 84 ASP A O 1
ATOM 676 N N . THR A 1 85 ? 7.213 -2.289 1.597 1.00 93.44 85 THR A N 1
ATOM 677 C CA . THR A 1 85 ? 6.779 -1.720 2.879 1.00 93.44 85 THR A CA 1
ATOM 678 C C . THR A 1 85 ? 6.851 -0.199 2.836 1.00 93.44 85 THR A C 1
ATOM 680 O O . THR A 1 85 ? 5.921 0.459 3.296 1.00 93.44 85 THR A O 1
ATOM 683 N N . LYS A 1 86 ? 7.909 0.360 2.233 1.00 94.62 86 LYS A N 1
ATOM 684 C CA . LYS A 1 86 ? 8.053 1.809 2.034 1.00 94.62 86 LYS A CA 1
ATOM 685 C C . LYS A 1 86 ? 6.941 2.375 1.146 1.00 94.62 86 LYS A C 1
ATOM 687 O O . LYS A 1 86 ? 6.305 3.357 1.517 1.00 94.62 86 LYS A O 1
ATOM 692 N N . ALA A 1 87 ? 6.642 1.722 0.025 1.00 96.06 87 ALA A N 1
ATOM 693 C CA . ALA A 1 87 ? 5.552 2.124 -0.861 1.00 96.06 87 ALA A CA 1
ATOM 694 C C . ALA A 1 87 ? 4.180 2.038 -0.169 1.00 96.06 87 ALA A C 1
ATOM 696 O O . ALA A 1 87 ? 3.386 2.974 -0.241 1.00 96.06 87 ALA A O 1
ATOM 697 N N . LEU A 1 88 ? 3.916 0.955 0.569 1.00 95.88 88 LEU A N 1
ATOM 698 C CA . LEU A 1 88 ? 2.686 0.796 1.352 1.00 95.88 88 LEU A CA 1
ATOM 699 C C . LEU A 1 88 ? 2.560 1.836 2.472 1.00 95.88 88 LEU A C 1
ATOM 701 O O . LEU A 1 88 ? 1.450 2.274 2.761 1.00 95.88 88 LEU A O 1
ATOM 705 N N . ALA A 1 89 ? 3.670 2.244 3.089 1.00 95.44 89 ALA A N 1
ATOM 706 C CA . ALA A 1 89 ? 3.687 3.323 4.070 1.00 95.44 89 ALA A CA 1
ATOM 707 C C . ALA A 1 89 ? 3.314 4.669 3.441 1.00 95.44 89 ALA A C 1
ATOM 709 O O . ALA A 1 89 ? 2.429 5.345 3.959 1.00 95.44 89 ALA A O 1
ATOM 710 N N . VAL A 1 90 ? 3.896 5.019 2.290 1.00 95.38 90 VAL A N 1
ATOM 711 C CA . VAL A 1 90 ? 3.521 6.242 1.561 1.00 95.38 90 VAL A CA 1
ATOM 712 C C . VAL A 1 90 ? 2.049 6.209 1.137 1.00 95.38 90 VAL A C 1
ATOM 714 O O . VAL A 1 90 ? 1.346 7.194 1.336 1.00 95.38 90 VAL A O 1
ATOM 717 N N . LEU A 1 91 ? 1.538 5.069 0.655 1.00 96.00 91 LEU A N 1
ATOM 718 C CA . LEU A 1 91 ? 0.108 4.896 0.355 1.00 96.00 91 LEU A CA 1
ATOM 719 C C . LEU A 1 91 ? -0.772 5.104 1.600 1.00 96.00 91 LEU A C 1
ATOM 721 O O . LEU A 1 91 ? -1.774 5.813 1.539 1.00 96.00 91 LEU A O 1
ATOM 725 N N . ALA A 1 92 ? -0.406 4.512 2.740 1.00 95.44 92 ALA A N 1
ATOM 726 C CA . ALA A 1 92 ? -1.160 4.662 3.983 1.00 95.44 92 ALA A CA 1
ATOM 727 C C . ALA A 1 92 ? -1.175 6.121 4.476 1.00 95.44 92 ALA A C 1
ATOM 729 O O . ALA A 1 92 ? -2.230 6.615 4.875 1.00 95.44 92 ALA A O 1
ATOM 730 N N . LEU A 1 93 ? -0.040 6.825 4.393 1.00 93.94 93 LEU A N 1
ATOM 731 C CA . LEU A 1 93 ? 0.062 8.248 4.732 1.00 93.94 93 LEU A CA 1
ATOM 732 C C . LEU A 1 93 ? -0.757 9.121 3.779 1.00 93.94 93 LEU A C 1
ATOM 734 O O . LEU A 1 93 ? -1.491 9.993 4.235 1.00 93.94 93 LEU A O 1
ATOM 738 N N . ALA A 1 94 ? -0.690 8.856 2.473 1.00 92.88 94 ALA A N 1
ATOM 739 C CA . ALA A 1 94 ? -1.487 9.560 1.473 1.00 92.88 94 ALA A CA 1
ATOM 740 C C . ALA A 1 94 ? -2.996 9.374 1.698 1.00 92.88 94 ALA A C 1
ATOM 742 O O . ALA A 1 94 ? -3.771 10.309 1.507 1.00 92.88 94 ALA A O 1
ATOM 743 N N . CYS A 1 95 ? -3.426 8.188 2.143 1.00 93.62 95 CYS A N 1
ATOM 744 C CA . CYS A 1 95 ? -4.809 7.969 2.556 1.00 93.62 95 CYS A CA 1
ATOM 745 C C . CYS A 1 95 ? -5.160 8.771 3.818 1.00 93.62 95 CYS A C 1
ATOM 747 O O . CYS A 1 95 ? -6.179 9.460 3.847 1.00 93.62 95 CYS A O 1
ATOM 749 N N . ALA A 1 96 ? -4.306 8.717 4.846 1.00 92.25 96 ALA A N 1
ATOM 750 C CA . ALA A 1 96 ? -4.522 9.427 6.105 1.00 92.25 96 ALA A CA 1
ATOM 751 C C . ALA A 1 96 ? -4.659 10.943 5.893 1.00 92.25 96 ALA A C 1
ATOM 753 O O . ALA A 1 96 ? -5.590 11.546 6.418 1.00 92.25 96 ALA A O 1
ATOM 754 N N . ALA A 1 97 ? -3.812 11.527 5.039 1.00 90.25 97 ALA A N 1
ATOM 755 C CA . ALA A 1 97 ? -3.838 12.947 4.690 1.00 90.25 97 ALA A CA 1
ATOM 756 C C . ALA A 1 97 ? -5.140 13.398 3.998 1.00 90.25 97 ALA A C 1
ATOM 758 O O . ALA A 1 97 ? -5.449 14.587 3.992 1.00 90.25 97 ALA A O 1
ATOM 759 N N . LYS A 1 98 ? -5.913 12.466 3.421 1.00 87.88 98 LYS A N 1
ATOM 760 C CA . LYS A 1 98 ? -7.220 12.739 2.799 1.00 87.88 98 LYS A CA 1
ATOM 761 C C . LYS A 1 98 ? -8.384 12.649 3.786 1.00 87.88 98 LYS A C 1
ATOM 763 O O . LYS A 1 98 ? -9.505 13.012 3.428 1.00 87.88 98 LYS A O 1
ATOM 768 N N . GLN A 1 99 ? -8.164 12.153 5.006 1.00 87.44 99 GLN A N 1
ATOM 769 C CA . GLN A 1 99 ? -9.211 12.128 6.021 1.00 87.44 99 GLN A CA 1
ATOM 770 C C . GLN A 1 99 ? -9.498 13.554 6.523 1.00 87.44 99 GLN A C 1
ATOM 772 O O . GLN A 1 99 ? -8.588 14.368 6.631 1.00 87.44 99 GLN A O 1
ATOM 777 N N . PRO A 1 100 ? -10.752 13.873 6.890 1.00 82.06 100 PRO A N 1
ATOM 778 C CA . PRO A 1 100 ? -11.131 15.211 7.360 1.00 82.06 100 PRO A CA 1
ATOM 779 C C . PRO A 1 100 ? -10.588 15.546 8.761 1.00 82.06 100 PRO A C 1
ATOM 781 O O . PRO A 1 100 ? -10.912 16.590 9.321 1.00 82.06 100 PRO A O 1
ATOM 784 N N . TYR A 1 101 ? -9.819 14.639 9.362 1.00 76.56 101 TYR A N 1
ATOM 785 C CA . TYR A 1 101 ? -9.195 14.823 10.662 1.00 76.56 101 TYR A CA 1
ATOM 786 C C . TYR A 1 101 ? -7.794 15.382 10.436 1.00 76.56 101 TYR A C 1
ATOM 788 O O . TYR A 1 101 ? -7.052 14.826 9.634 1.00 76.56 101 TYR A O 1
ATOM 796 N N . GLU A 1 102 ? -7.421 16.447 11.146 1.00 60.66 102 GLU A N 1
ATOM 797 C CA . GLU A 1 102 ? -6.057 16.982 11.105 1.00 60.66 102 GLU A CA 1
ATOM 798 C C . GLU A 1 102 ? -5.066 15.911 11.586 1.00 60.66 102 GLU A C 1
ATOM 800 O O . GLU A 1 102 ? -4.826 15.736 12.780 1.00 60.66 102 GLU A O 1
ATOM 805 N N . THR A 1 103 ? -4.505 15.148 10.653 1.00 59.66 103 THR A N 1
ATOM 806 C CA . THR A 1 103 ? -3.314 14.347 10.904 1.00 59.66 103 THR A CA 1
ATOM 807 C C . THR A 1 103 ? -2.119 15.259 10.687 1.00 59.66 103 THR A C 1
ATOM 809 O O . THR A 1 103 ? -1.920 15.776 9.585 1.00 59.66 103 THR A O 1
ATOM 812 N N . LEU A 1 104 ? -1.326 15.474 11.739 1.00 62.47 104 LEU A N 1
ATOM 813 C CA . LEU A 1 104 ? -0.020 16.114 11.610 1.00 62.47 104 LEU A CA 1
ATOM 814 C C . LEU A 1 104 ? 0.821 15.344 10.566 1.00 62.47 104 LEU A C 1
ATOM 816 O O . LEU A 1 104 ? 0.595 14.156 10.362 1.00 62.47 104 LEU A O 1
ATOM 820 N N . TYR A 1 105 ? 1.791 16.009 9.930 1.00 66.62 105 TYR A N 1
ATOM 821 C CA . TYR A 1 105 ? 2.762 15.462 8.955 1.00 66.62 105 TYR A CA 1
ATOM 822 C C . TYR A 1 105 ? 2.439 15.440 7.431 1.00 66.62 105 TYR A C 1
ATOM 824 O O . TYR A 1 105 ? 3.032 14.618 6.729 1.00 66.62 105 TYR A O 1
ATOM 832 N N . PRO A 1 106 ? 1.651 16.366 6.832 1.00 65.94 106 PRO A N 1
ATOM 833 C CA . PRO A 1 106 ? 1.579 16.477 5.362 1.00 65.94 106 PRO A CA 1
ATOM 834 C C . PRO A 1 106 ? 2.949 16.696 4.694 1.00 65.94 106 PRO A C 1
ATOM 836 O O . PRO A 1 106 ? 3.217 16.172 3.618 1.00 65.94 106 PRO A O 1
ATOM 839 N N . ALA A 1 107 ? 3.845 17.429 5.364 1.00 73.44 107 ALA A N 1
ATOM 840 C CA . ALA A 1 107 ? 5.178 17.758 4.858 1.00 73.44 107 ALA A CA 1
ATOM 841 C C . ALA A 1 107 ? 6.133 16.552 4.754 1.00 73.44 107 ALA A C 1
ATOM 843 O O . ALA A 1 107 ? 7.146 16.644 4.068 1.00 73.44 107 ALA A O 1
ATOM 844 N N . THR A 1 108 ? 5.822 15.424 5.402 1.00 84.38 108 THR A N 1
ATOM 845 C CA . THR A 1 108 ? 6.671 14.221 5.393 1.00 84.38 108 THR A CA 1
ATOM 846 C C . THR A 1 108 ? 6.470 13.387 4.124 1.00 84.38 108 THR A C 1
ATOM 848 O O . THR A 1 108 ? 7.402 12.751 3.642 1.00 84.38 108 THR A O 1
ATOM 851 N N . ILE A 1 109 ? 5.273 13.407 3.530 1.00 89.31 109 ILE A N 1
ATOM 852 C CA . ILE A 1 109 ? 4.944 12.587 2.353 1.00 89.31 109 ILE A CA 1
ATOM 853 C C . ILE A 1 109 ? 5.867 12.871 1.146 1.00 89.31 109 ILE A C 1
ATOM 855 O O . ILE A 1 109 ? 6.334 11.899 0.537 1.00 89.31 109 ILE A O 1
ATOM 859 N N . PRO A 1 110 ? 6.183 14.136 0.793 1.00 88.81 110 PRO A N 1
ATOM 860 C CA . PRO A 1 110 ? 7.124 14.438 -0.286 1.00 88.81 110 PRO A CA 1
ATOM 861 C C . PRO A 1 110 ? 8.530 13.866 -0.059 1.00 88.81 110 PRO A C 1
ATOM 863 O O . PRO A 1 110 ? 9.119 13.319 -0.988 1.00 88.81 110 PRO A O 1
ATOM 866 N N . GLU A 1 111 ? 9.047 13.931 1.172 1.00 89.06 111 GLU A N 1
ATOM 867 C CA . GLU A 1 111 ? 10.374 13.409 1.526 1.00 89.06 111 GLU A CA 1
ATOM 868 C C . GLU A 1 111 ? 10.444 11.886 1.348 1.00 89.06 111 GLU A C 1
ATOM 870 O O . GLU A 1 111 ? 11.325 11.371 0.657 1.00 89.06 111 GLU A O 1
ATOM 875 N N . LEU A 1 112 ? 9.466 11.156 1.893 1.00 91.81 112 LEU A N 1
ATOM 876 C CA . LEU A 1 112 ? 9.412 9.697 1.762 1.00 91.81 112 LEU A CA 1
ATOM 877 C C . LEU A 1 112 ? 9.186 9.263 0.304 1.00 91.81 112 LEU A C 1
ATOM 879 O O . LEU A 1 112 ? 9.737 8.255 -0.143 1.00 91.81 112 LEU A O 1
ATOM 883 N N . SER A 1 113 ? 8.406 10.041 -0.455 1.00 92.31 113 SER A N 1
ATOM 884 C CA . SER A 1 113 ? 8.204 9.820 -1.893 1.00 92.31 113 SER A CA 1
ATOM 885 C C . SER A 1 113 ? 9.504 10.002 -2.678 1.00 92.31 113 SER A C 1
ATOM 887 O O . SER A 1 113 ? 9.784 9.212 -3.576 1.00 92.31 113 SER A O 1
ATOM 889 N N . MET A 1 114 ? 10.333 10.986 -2.318 1.00 90.75 114 MET A N 1
ATOM 890 C CA . MET A 1 114 ? 11.643 11.192 -2.940 1.00 90.75 114 MET A CA 1
ATOM 891 C C . MET A 1 114 ? 12.578 9.995 -2.716 1.00 90.75 114 MET A C 1
ATOM 893 O O . MET A 1 114 ? 13.268 9.570 -3.642 1.00 90.75 114 MET A O 1
ATOM 897 N N . GLU A 1 115 ? 12.568 9.378 -1.528 1.00 91.56 115 GLU A N 1
ATOM 898 C CA . GLU A 1 115 ? 13.345 8.148 -1.315 1.00 91.56 115 GLU A CA 1
ATOM 899 C C . GLU A 1 115 ? 12.884 7.019 -2.252 1.00 91.56 115 GLU A C 1
ATOM 901 O O . GLU 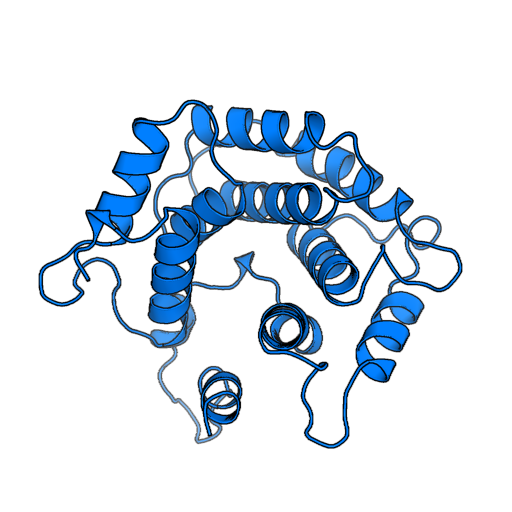A 1 115 ? 13.719 6.296 -2.792 1.00 91.56 115 GLU A O 1
ATOM 906 N N . LEU A 1 116 ? 11.574 6.877 -2.490 1.00 92.81 116 LEU A N 1
ATOM 907 C CA . LEU A 1 116 ? 11.053 5.887 -3.437 1.00 92.81 116 LEU A CA 1
ATOM 908 C C . LEU A 1 116 ? 11.495 6.166 -4.879 1.00 92.81 116 LEU A C 1
ATOM 910 O O . LEU A 1 116 ? 11.876 5.222 -5.575 1.00 92.81 116 LEU A O 1
ATOM 914 N N . LYS A 1 117 ? 11.490 7.436 -5.313 1.00 92.44 117 LYS A N 1
ATOM 915 C CA . LYS A 1 117 ? 11.967 7.842 -6.648 1.00 92.44 117 LYS A CA 1
ATOM 916 C C . LYS A 1 117 ? 13.414 7.386 -6.877 1.00 92.44 117 LYS A C 1
ATOM 918 O O . LYS A 1 117 ? 13.709 6.697 -7.852 1.00 92.44 117 LYS A O 1
ATOM 923 N N . ASN A 1 118 ? 14.272 7.609 -5.883 1.00 91.50 118 ASN A N 1
ATOM 924 C CA . ASN A 1 118 ? 15.692 7.243 -5.915 1.00 91.50 118 ASN A CA 1
ATOM 925 C C . ASN A 1 118 ? 15.979 5.729 -5.979 1.00 91.50 118 ASN A C 1
ATOM 927 O O . ASN A 1 118 ? 17.136 5.333 -6.134 1.00 91.50 118 ASN A O 1
ATOM 931 N N . ARG A 1 119 ? 14.963 4.862 -5.861 1.00 92.00 119 ARG A N 1
ATOM 932 C CA . ARG A 1 119 ? 15.123 3.400 -5.975 1.00 92.00 119 ARG A CA 1
ATOM 933 C C . ARG A 1 119 ? 14.920 2.860 -7.387 1.00 92.00 119 ARG A C 1
ATOM 935 O O . ARG A 1 119 ? 15.064 1.653 -7.592 1.00 92.00 119 ARG A O 1
ATOM 942 N N . GLN A 1 120 ? 14.598 3.705 -8.365 1.00 93.88 120 GLN A N 1
ATOM 943 C CA . GLN A 1 120 ? 14.472 3.248 -9.743 1.00 93.88 120 GLN A CA 1
ATOM 944 C C . GLN A 1 120 ? 15.830 2.822 -10.308 1.00 93.88 120 GLN A C 1
ATOM 946 O O . GLN A 1 120 ? 16.803 3.574 -10.336 1.00 93.88 120 GLN A O 1
ATOM 951 N N . TYR A 1 121 ? 15.903 1.594 -10.813 1.00 94.44 121 TYR A N 1
ATOM 952 C CA . TYR A 1 121 ? 17.063 1.143 -11.562 1.00 94.44 121 TYR A CA 1
ATOM 953 C C . TYR A 1 121 ? 17.100 1.786 -12.948 1.00 94.44 121 TYR A C 1
ATOM 955 O O . TYR A 1 121 ? 16.077 2.128 -13.537 1.00 94.44 121 TYR A O 1
ATOM 963 N N . ARG A 1 122 ? 18.288 1.815 -13.564 1.00 93.44 122 ARG A N 1
ATOM 964 C CA . ARG A 1 122 ? 18.482 2.332 -14.933 1.00 93.44 122 ARG A CA 1
ATOM 965 C C . ARG A 1 122 ? 17.587 1.678 -15.985 1.00 93.44 122 ARG A C 1
ATOM 967 O O . ARG A 1 122 ? 17.376 2.259 -17.045 1.00 93.44 122 ARG A O 1
ATOM 974 N N . ASN A 1 123 ? 17.097 0.463 -15.747 1.00 93.50 123 ASN A N 1
ATOM 975 C CA . ASN A 1 123 ? 16.191 -0.237 -16.658 1.00 93.50 123 ASN A CA 1
ATOM 976 C C . ASN A 1 123 ? 14.718 0.226 -16.528 1.00 93.50 123 ASN A C 1
ATOM 978 O O . ASN A 1 123 ? 13.910 -0.215 -17.340 1.00 93.50 123 ASN A O 1
ATOM 982 N N . GLY A 1 124 ? 14.387 1.089 -15.561 1.00 93.50 124 GLY A N 1
ATOM 983 C CA . GLY A 1 124 ? 13.049 1.621 -15.275 1.00 93.50 124 GLY A CA 1
ATOM 984 C C . GLY A 1 124 ? 12.274 0.887 -14.178 1.00 93.50 124 GLY A C 1
ATOM 985 O O . GLY A 1 124 ? 11.242 1.380 -13.738 1.00 93.50 124 GLY A O 1
ATOM 986 N N . THR A 1 125 ? 12.734 -0.279 -13.722 1.00 95.00 125 THR A N 1
ATOM 987 C CA . THR A 1 125 ? 12.055 -1.027 -12.652 1.00 95.00 125 THR A CA 1
ATOM 988 C C . THR A 1 125 ? 12.545 -0.597 -11.278 1.00 95.00 125 THR A C 1
ATOM 990 O O . THR A 1 125 ? 13.706 -0.224 -11.127 1.00 95.00 125 THR A O 1
ATOM 993 N N . VAL A 1 126 ? 11.707 -0.780 -10.265 1.00 94.25 126 VAL A N 1
ATOM 994 C CA . VAL A 1 126 ? 12.127 -0.838 -8.863 1.00 94.25 126 VAL A CA 1
ATOM 995 C C . VAL A 1 126 ? 12.064 -2.297 -8.433 1.00 94.25 126 VAL A C 1
ATOM 997 O O . VAL A 1 126 ? 10.972 -2.849 -8.317 1.00 94.25 126 VAL A O 1
ATOM 1000 N N . GLU A 1 127 ? 13.223 -2.930 -8.246 1.00 92.50 127 GLU A N 1
ATOM 1001 C CA . GLU A 1 127 ? 13.363 -4.356 -7.911 1.00 92.50 127 GLU A CA 1
ATOM 1002 C C . GLU A 1 127 ? 12.635 -5.296 -8.885 1.00 92.50 127 GLU A C 1
ATOM 1004 O O . GLU A 1 127 ? 13.206 -5.748 -9.876 1.00 92.50 127 GLU A O 1
ATOM 1009 N N . ASN A 1 128 ? 11.369 -5.601 -8.604 1.00 93.38 128 ASN A N 1
ATOM 1010 C CA . ASN A 1 128 ? 10.531 -6.527 -9.351 1.00 93.38 128 ASN A CA 1
ATOM 1011 C C . ASN A 1 128 ? 9.217 -5.855 -9.792 1.00 93.38 128 ASN A C 1
ATOM 1013 O O . ASN A 1 128 ? 8.925 -4.710 -9.452 1.00 93.38 128 ASN A O 1
ATOM 1017 N N . LEU A 1 129 ? 8.404 -6.582 -10.560 1.00 94.50 129 LEU A N 1
ATOM 1018 C CA . LEU A 1 129 ? 7.165 -6.065 -11.147 1.00 94.50 129 LEU A CA 1
ATOM 1019 C C . LEU A 1 129 ? 6.171 -5.540 -10.097 1.00 94.50 129 LEU A C 1
ATOM 1021 O O . LEU A 1 129 ? 5.615 -4.456 -10.256 1.00 94.50 129 LEU A O 1
ATOM 1025 N N . LYS A 1 130 ? 5.983 -6.294 -9.008 1.00 94.94 130 LYS A N 1
ATOM 1026 C CA . LYS A 1 130 ? 5.090 -5.933 -7.902 1.00 94.94 130 LYS A CA 1
ATOM 1027 C C . LYS A 1 130 ? 5.561 -4.654 -7.218 1.00 94.94 130 LYS A C 1
ATOM 1029 O O . LYS A 1 130 ? 4.768 -3.742 -7.010 1.00 94.94 130 LYS A O 1
ATOM 1034 N N . THR A 1 131 ? 6.849 -4.589 -6.897 1.00 95.69 131 THR A N 1
ATOM 1035 C CA . THR A 1 131 ? 7.456 -3.444 -6.213 1.00 95.69 131 THR A CA 1
ATOM 1036 C C . THR A 1 131 ? 7.439 -2.199 -7.093 1.00 95.69 131 THR A C 1
ATOM 1038 O O . THR A 1 131 ? 7.058 -1.129 -6.628 1.00 95.69 131 THR A O 1
ATOM 1041 N N . THR A 1 132 ? 7.729 -2.346 -8.389 1.00 96.44 132 THR A N 1
ATOM 1042 C CA . THR A 1 132 ? 7.588 -1.263 -9.374 1.00 96.44 132 THR A CA 1
ATOM 1043 C C . THR A 1 132 ? 6.156 -0.724 -9.384 1.00 96.44 132 THR A C 1
ATOM 1045 O O . THR A 1 132 ? 5.955 0.484 -9.286 1.00 96.44 132 THR A O 1
ATOM 1048 N N . ALA A 1 133 ? 5.155 -1.611 -9.426 1.00 96.69 133 ALA A N 1
ATOM 1049 C CA . ALA A 1 133 ? 3.757 -1.199 -9.446 1.00 96.69 133 ALA A CA 1
ATOM 1050 C C . ALA A 1 133 ? 3.313 -0.506 -8.149 1.00 96.69 133 ALA A C 1
ATOM 1052 O O . ALA A 1 133 ? 2.555 0.462 -8.198 1.00 96.69 133 ALA A O 1
ATOM 1053 N N . LEU A 1 134 ? 3.781 -0.983 -6.993 1.00 96.50 134 LEU A N 1
ATOM 1054 C CA . LEU A 1 134 ? 3.512 -0.363 -5.695 1.00 96.50 134 LEU A CA 1
ATOM 1055 C C . LEU A 1 134 ? 4.145 1.025 -5.577 1.00 96.50 134 LEU A C 1
ATOM 1057 O O . LEU A 1 134 ? 3.482 1.943 -5.102 1.00 96.50 134 LEU A O 1
ATOM 1061 N N . VAL A 1 135 ? 5.394 1.193 -6.024 1.00 95.88 135 VAL A N 1
ATOM 1062 C CA . VAL A 1 135 ? 6.067 2.499 -6.011 1.00 95.88 135 VAL A CA 1
ATOM 1063 C C . VAL A 1 135 ? 5.338 3.492 -6.903 1.00 95.88 135 VAL A C 1
ATOM 1065 O O . VAL A 1 135 ? 5.010 4.574 -6.431 1.00 95.88 135 VAL A O 1
ATOM 1068 N N . MET A 1 136 ? 4.996 3.122 -8.139 1.00 95.31 136 MET A N 1
ATOM 1069 C CA . MET A 1 136 ? 4.236 4.015 -9.021 1.00 95.31 136 MET A CA 1
ATOM 1070 C C . MET A 1 136 ? 2.889 4.421 -8.402 1.00 95.31 136 MET A C 1
ATOM 1072 O O . MET A 1 136 ? 2.541 5.597 -8.390 1.00 95.31 136 MET A O 1
ATOM 1076 N N . GLN A 1 137 ? 2.160 3.477 -7.797 1.00 95.75 137 GLN A N 1
ATOM 1077 C CA . GLN A 1 137 ? 0.919 3.793 -7.083 1.00 95.75 137 GLN A CA 1
ATOM 1078 C C . GLN A 1 137 ? 1.131 4.740 -5.899 1.00 95.75 137 GLN A C 1
ATOM 1080 O O . GLN A 1 137 ? 0.293 5.609 -5.667 1.00 95.75 137 GLN A O 1
ATOM 1085 N N . ALA A 1 138 ? 2.214 4.562 -5.139 1.00 95.44 138 ALA A N 1
ATOM 1086 C CA . ALA A 1 138 ? 2.550 5.425 -4.013 1.00 95.44 138 ALA A CA 1
ATOM 1087 C C . ALA A 1 138 ? 2.847 6.857 -4.472 1.00 95.44 138 ALA A C 1
ATOM 1089 O O . ALA A 1 138 ? 2.325 7.793 -3.873 1.00 95.44 138 ALA A O 1
ATOM 1090 N N . LEU A 1 139 ? 3.611 7.011 -5.559 1.00 92.81 139 LEU A N 1
ATOM 1091 C CA . LEU A 1 139 ? 3.932 8.309 -6.161 1.00 92.81 139 LEU A CA 1
ATOM 1092 C C . LEU A 1 139 ? 2.678 9.015 -6.701 1.00 92.81 139 LEU A C 1
ATOM 1094 O O . LEU A 1 139 ? 2.488 10.203 -6.453 1.00 92.81 139 LEU A O 1
ATOM 1098 N N . PHE A 1 140 ? 1.769 8.279 -7.351 1.00 89.81 140 PHE A N 1
ATOM 1099 C CA . PHE A 1 140 ? 0.484 8.829 -7.798 1.00 89.81 140 PHE A CA 1
ATOM 1100 C C . PHE A 1 140 ? -0.396 9.279 -6.631 1.00 89.81 140 PHE A C 1
ATOM 1102 O O . PHE A 1 140 ? -1.066 10.306 -6.708 1.00 89.81 140 PHE A O 1
ATOM 1109 N N . ALA A 1 141 ? -0.425 8.502 -5.546 1.00 90.62 141 ALA A N 1
ATOM 1110 C CA . ALA A 1 141 ? -1.262 8.803 -4.392 1.00 90.62 141 ALA A CA 1
ATOM 1111 C C . ALA A 1 141 ? -0.740 9.984 -3.565 1.00 90.62 141 ALA A C 1
ATOM 1113 O O . ALA A 1 141 ? -1.555 10.679 -2.957 1.00 90.62 141 ALA A O 1
ATOM 1114 N N . SER A 1 142 ? 0.581 10.182 -3.526 1.00 87.62 142 SER A N 1
ATOM 1115 C CA . SER A 1 142 ? 1.226 11.251 -2.767 1.00 87.62 142 SER A CA 1
ATOM 1116 C C . SER A 1 142 ? 1.189 12.614 -3.451 1.00 87.62 142 SER A C 1
ATOM 1118 O O . SER A 1 142 ? 1.598 13.586 -2.821 1.00 87.62 142 SER A O 1
ATOM 1120 N N . GLU A 1 143 ? 0.722 12.689 -4.705 1.00 77.94 143 GLU A N 1
ATOM 1121 C CA . GLU A 1 143 ? 0.735 13.916 -5.519 1.00 77.94 143 GLU A CA 1
ATOM 1122 C C . GLU A 1 143 ? 2.132 14.562 -5.548 1.00 77.94 143 GLU A C 1
ATOM 1124 O O . GLU A 1 143 ? 2.281 15.778 -5.643 1.00 77.94 143 GLU A O 1
ATOM 1129 N N . SER A 1 144 ? 3.180 13.735 -5.432 1.00 65.94 144 SER A N 1
ATOM 1130 C CA . SER A 1 144 ? 4.561 14.194 -5.504 1.00 65.94 144 SER A CA 1
ATOM 1131 C C . SER A 1 144 ? 4.776 14.820 -6.877 1.00 65.94 144 SER A C 1
ATOM 1133 O O . SER A 1 144 ? 4.600 14.132 -7.881 1.00 65.94 144 SER A O 1
ATOM 1135 N N . GLU A 1 145 ? 5.142 16.109 -6.919 1.00 57.91 145 GLU A N 1
ATOM 1136 C CA . GLU A 1 145 ? 5.381 16.815 -8.182 1.00 57.91 145 GLU A CA 1
ATOM 1137 C C . GLU A 1 145 ? 6.301 15.994 -9.095 1.00 57.91 145 GLU A C 1
ATOM 1139 O O . GLU A 1 145 ? 7.246 15.338 -8.629 1.00 57.91 145 GLU A O 1
ATOM 1144 N N . ALA A 1 146 ? 5.976 15.992 -10.390 1.00 51.72 146 ALA A N 1
ATOM 1145 C CA . ALA A 1 146 ? 6.757 15.321 -11.415 1.00 51.72 146 ALA A CA 1
ATOM 1146 C C . ALA A 1 146 ? 8.128 15.996 -11.493 1.00 51.72 146 ALA A C 1
ATOM 1148 O O . ALA A 1 146 ? 8.294 17.065 -12.070 1.00 51.72 146 ALA A O 1
ATOM 1149 N N . ASP A 1 147 ? 9.099 15.363 -10.855 1.00 59.06 147 ASP A N 1
ATOM 1150 C CA . ASP A 1 147 ? 10.508 15.661 -11.021 1.00 59.06 147 ASP A CA 1
ATOM 1151 C C . ASP A 1 147 ? 11.055 14.544 -11.906 1.00 59.06 147 ASP A C 1
ATOM 1153 O O . ASP A 1 147 ? 11.475 13.490 -11.413 1.00 59.06 147 ASP A O 1
ATOM 1157 N N . GLU A 1 148 ? 10.887 14.733 -13.221 1.00 54.97 148 GLU A N 1
ATOM 1158 C CA . GLU A 1 148 ? 11.238 13.762 -14.268 1.00 54.97 148 GLU A CA 1
ATOM 1159 C C . GLU A 1 148 ? 12.713 13.337 -14.189 1.00 54.97 148 GLU A C 1
ATOM 1161 O O . GLU A 1 148 ? 13.061 12.238 -14.622 1.00 54.97 148 GLU A O 1
ATOM 1166 N N . ASP A 1 149 ? 13.569 14.155 -13.567 1.00 64.06 149 ASP A N 1
ATOM 1167 C CA . ASP A 1 149 ? 14.986 13.851 -13.377 1.00 64.06 149 ASP A CA 1
ATOM 1168 C C . ASP A 1 149 ? 15.213 12.702 -12.376 1.00 64.06 149 ASP A C 1
ATOM 1170 O O . ASP A 1 149 ? 16.238 12.017 -12.436 1.00 64.06 149 ASP A O 1
ATOM 1174 N N . ASN A 1 150 ? 14.256 12.452 -11.473 1.00 77.19 150 ASN A N 1
ATOM 1175 C CA . ASN A 1 150 ? 14.412 11.510 -10.363 1.00 77.19 150 ASN A CA 1
ATOM 1176 C C . ASN A 1 150 ? 13.646 10.186 -10.544 1.00 77.19 150 ASN A C 1
ATOM 1178 O O . ASN A 1 150 ? 13.995 9.197 -9.896 1.00 77.19 150 ASN A O 1
ATOM 1182 N N . PHE A 1 151 ? 12.620 10.128 -11.404 1.00 90.50 151 PHE A N 1
ATOM 1183 C CA . PHE A 1 151 ? 11.900 8.882 -11.713 1.00 90.50 151 PHE A CA 1
ATOM 1184 C C . PHE A 1 151 ? 11.297 8.889 -13.126 1.00 90.50 151 PHE A C 1
ATOM 1186 O O . PHE A 1 151 ? 10.405 9.673 -13.435 1.00 90.50 151 PHE A O 1
ATOM 1193 N N . ASP A 1 152 ? 11.727 7.948 -13.966 1.00 93.00 152 ASP A N 1
ATOM 1194 C CA . ASP A 1 152 ? 11.244 7.773 -15.339 1.00 93.00 152 ASP A CA 1
ATOM 1195 C C . ASP A 1 152 ? 9.959 6.919 -15.347 1.00 93.00 152 ASP A C 1
ATOM 1197 O O . ASP A 1 152 ? 9.998 5.682 -15.428 1.00 93.00 152 ASP A O 1
ATOM 1201 N N . GLU A 1 153 ? 8.807 7.579 -15.198 1.00 90.94 153 GLU A N 1
ATOM 1202 C CA . GLU A 1 153 ? 7.488 6.933 -15.141 1.00 90.94 153 GLU A CA 1
ATOM 1203 C C . GLU A 1 153 ? 7.151 6.158 -16.418 1.00 90.94 153 GLU A C 1
ATOM 1205 O O . GLU A 1 153 ? 6.620 5.044 -16.345 1.00 90.94 153 GLU A O 1
ATOM 1210 N N . GLU A 1 154 ? 7.488 6.708 -17.588 1.00 92.25 154 GLU A N 1
ATOM 1211 C CA . GLU A 1 154 ? 7.212 6.076 -18.880 1.00 92.25 154 GLU A CA 1
ATOM 1212 C C . GLU A 1 154 ? 7.964 4.748 -18.995 1.00 92.25 154 GLU A C 1
ATOM 1214 O O . GLU A 1 154 ? 7.399 3.715 -19.376 1.00 92.25 154 GLU A O 1
ATOM 1219 N N . LYS A 1 155 ? 9.240 4.734 -18.607 1.00 95.06 155 LYS A N 1
ATOM 1220 C CA . LYS A 1 155 ? 10.055 3.522 -18.631 1.00 95.06 155 LYS A CA 1
ATOM 1221 C C . LYS A 1 155 ? 9.579 2.497 -17.612 1.00 95.06 155 LYS A C 1
ATOM 1223 O O . LYS A 1 155 ? 9.579 1.305 -17.936 1.00 95.06 155 LYS A O 1
ATOM 1228 N N . ALA A 1 156 ? 9.147 2.928 -16.427 1.00 95.75 156 ALA A N 1
ATOM 1229 C CA . ALA A 1 156 ? 8.535 2.041 -15.441 1.00 95.75 156 ALA A CA 1
ATOM 1230 C C . ALA A 1 156 ? 7.250 1.405 -15.991 1.00 95.75 156 ALA A C 1
ATOM 1232 O O . ALA A 1 156 ? 7.135 0.176 -16.009 1.00 95.75 156 ALA A O 1
ATOM 1233 N N . LEU A 1 157 ? 6.335 2.208 -16.544 1.00 95.12 157 LEU A N 1
ATOM 1234 C CA . LEU A 1 157 ? 5.088 1.731 -17.144 1.00 95.12 157 LEU A CA 1
ATOM 1235 C C . LEU A 1 157 ? 5.352 0.767 -18.306 1.00 95.12 157 LEU A C 1
ATOM 1237 O O . LEU A 1 157 ? 4.756 -0.308 -18.379 1.00 95.12 157 LEU A O 1
ATOM 1241 N N . LYS A 1 158 ? 6.311 1.087 -19.178 1.00 96.25 158 LYS A N 1
ATOM 1242 C CA . LYS A 1 158 ? 6.734 0.198 -20.266 1.00 96.25 158 LYS A CA 1
ATOM 1243 C C . LYS A 1 158 ? 7.221 -1.150 -19.740 1.00 96.25 158 LYS A C 1
ATOM 1245 O O . LYS A 1 158 ? 6.912 -2.185 -20.329 1.00 96.25 158 LYS A O 1
ATOM 1250 N N . LYS A 1 159 ? 7.972 -1.169 -18.634 1.00 96.19 159 LYS A N 1
ATOM 1251 C CA . LYS A 1 159 ? 8.409 -2.417 -17.990 1.00 96.19 159 LYS A CA 1
ATOM 1252 C C . LYS A 1 159 ? 7.254 -3.195 -17.374 1.00 96.19 159 LYS A C 1
ATOM 1254 O O . LYS A 1 159 ? 7.267 -4.419 -17.485 1.00 96.19 159 LYS A O 1
ATOM 1259 N N . ILE A 1 160 ? 6.266 -2.513 -16.793 1.00 96.44 160 ILE A N 1
ATOM 1260 C CA . ILE A 1 160 ? 5.036 -3.150 -16.318 1.00 96.44 160 ILE A CA 1
ATOM 1261 C C . ILE A 1 160 ? 4.320 -3.855 -17.475 1.00 96.44 160 ILE A C 1
ATOM 1263 O O . ILE A 1 160 ? 4.077 -5.056 -17.392 1.00 96.44 160 ILE A O 1
ATOM 1267 N N . LEU A 1 161 ? 4.057 -3.142 -18.575 1.00 96.12 161 LEU A N 1
ATOM 1268 C CA . LEU A 1 161 ? 3.331 -3.668 -19.737 1.00 96.12 161 LEU A CA 1
ATOM 1269 C C . LEU A 1 161 ? 4.048 -4.858 -20.393 1.00 96.12 161 LEU A C 1
ATOM 1271 O O . LEU A 1 161 ? 3.412 -5.848 -20.739 1.00 96.12 161 LEU A O 1
ATOM 1275 N 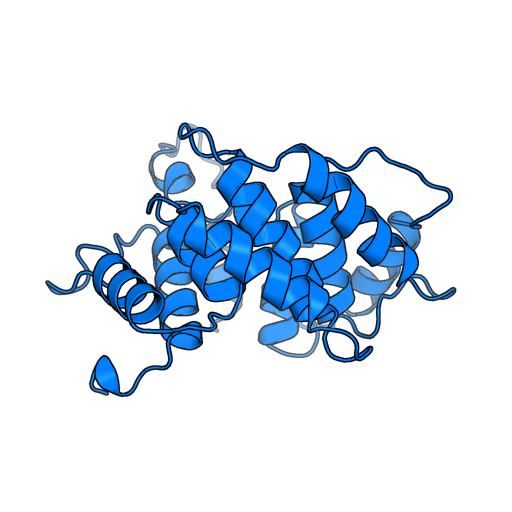N . LEU A 1 162 ? 5.382 -4.818 -20.489 1.00 95.50 162 LEU A N 1
ATOM 1276 C CA . LEU A 1 162 ? 6.187 -5.949 -20.976 1.00 95.50 162 LEU A CA 1
ATOM 1277 C C . LEU A 1 162 ? 6.128 -7.188 -20.063 1.00 95.50 162 LEU A C 1
ATOM 1279 O O . LEU A 1 162 ? 6.529 -8.274 -20.477 1.00 95.50 162 LEU A O 1
ATOM 1283 N N . GLY A 1 163 ? 5.675 -7.034 -18.817 1.00 94.06 163 GLY A N 1
ATOM 1284 C CA . GLY A 1 163 ? 5.482 -8.130 -17.872 1.00 94.06 163 GLY A CA 1
ATOM 1285 C C . GLY A 1 163 ? 4.195 -8.930 -18.091 1.00 94.06 163 GLY A C 1
ATOM 1286 O O . GLY A 1 163 ? 4.064 -10.001 -17.488 1.00 94.06 163 GLY A O 1
ATOM 1287 N N . GLN A 1 164 ? 3.269 -8.440 -18.924 1.00 96.25 164 GLN A N 1
ATOM 1288 C CA . GLN A 1 164 ? 1.999 -9.108 -19.197 1.00 96.25 164 GLN A CA 1
ATOM 1289 C C . GLN A 1 164 ? 2.217 -10.414 -19.975 1.00 96.25 164 GLN A C 1
ATOM 1291 O O . GLN A 1 164 ? 3.031 -10.491 -20.897 1.00 96.25 164 GLN A O 1
ATOM 1296 N N . LYS A 1 165 ? 1.511 -11.466 -19.569 1.00 95.81 165 LYS A N 1
ATOM 1297 C CA . LYS A 1 165 ? 1.506 -12.785 -20.205 1.00 95.81 165 LYS A CA 1
ATOM 1298 C C . LYS A 1 165 ? 0.403 -12.869 -21.257 1.00 95.81 165 LYS A C 1
ATOM 1300 O O . LYS A 1 165 ? -0.480 -12.021 -21.314 1.00 95.81 165 LYS A O 1
ATOM 1305 N N . GLU A 1 166 ? 0.455 -13.908 -22.087 1.00 94.00 166 GLU A N 1
ATOM 1306 C CA . GLU A 1 166 ? -0.530 -14.136 -23.157 1.00 94.00 166 GLU A CA 1
ATOM 1307 C C . GLU A 1 166 ? -1.963 -14.287 -22.625 1.00 94.00 166 GLU A C 1
ATOM 1309 O O . GLU A 1 166 ? -2.910 -13.889 -23.296 1.00 94.00 166 GLU A O 1
ATOM 1314 N N . ASP A 1 167 ? -2.119 -14.798 -21.401 1.00 91.31 167 ASP A N 1
ATOM 1315 C CA . ASP A 1 167 ? -3.403 -14.913 -20.697 1.00 91.31 167 ASP A CA 1
ATOM 1316 C C . ASP A 1 167 ? -3.886 -13.589 -20.068 1.00 91.31 167 ASP A C 1
ATOM 1318 O O . ASP A 1 167 ? -4.904 -13.555 -19.382 1.00 91.31 167 ASP A O 1
ATOM 1322 N N . GLY A 1 168 ? -3.153 -12.491 -20.271 1.00 90.25 168 GLY A N 1
ATOM 1323 C CA . GLY A 1 168 ? -3.442 -11.174 -19.707 1.00 90.25 168 GLY A CA 1
ATOM 1324 C C . GLY A 1 168 ? -2.974 -10.982 -18.262 1.00 90.25 168 GLY A C 1
ATOM 1325 O O . GLY A 1 168 ? -2.990 -9.848 -17.776 1.00 90.25 168 GLY A O 1
ATOM 1326 N N . SER A 1 169 ? -2.514 -12.038 -17.584 1.00 93.31 169 SER A N 1
ATOM 1327 C CA . SER A 1 169 ? -1.993 -11.963 -16.219 1.00 93.31 169 SER A CA 1
ATOM 1328 C C . SER A 1 169 ? -0.592 -11.352 -16.170 1.00 93.31 169 SER A C 1
ATOM 1330 O O . SER A 1 169 ? 0.116 -11.245 -17.170 1.00 93.31 169 SER A O 1
ATOM 1332 N N . PHE A 1 170 ? -0.132 -11.017 -14.966 1.00 94.81 170 PHE A N 1
ATOM 1333 C CA . PHE A 1 170 ? 1.246 -10.580 -14.716 1.00 94.81 170 PHE A CA 1
ATOM 1334 C C . PHE A 1 170 ? 2.095 -11.690 -14.070 1.00 94.81 170 PHE A C 1
ATOM 1336 O O . PHE A 1 170 ? 2.967 -11.453 -13.225 1.00 94.81 170 PHE A O 1
ATOM 1343 N N . GLY A 1 171 ? 1.815 -12.938 -14.464 1.00 92.69 171 GLY A N 1
ATOM 1344 C CA . GLY A 1 171 ? 2.553 -14.149 -14.099 1.00 92.69 171 GLY A CA 1
ATOM 1345 C C . GLY A 1 171 ? 2.145 -14.799 -12.775 1.00 92.69 171 GLY A C 1
ATOM 1346 O O . GLY A 1 171 ? 2.403 -15.983 -12.585 1.00 92.69 171 GLY A O 1
ATOM 1347 N N . ASN A 1 172 ? 1.518 -14.063 -11.856 1.00 91.12 172 ASN A N 1
ATOM 1348 C CA . ASN A 1 172 ? 0.852 -14.628 -10.680 1.00 91.12 172 ASN A CA 1
ATOM 1349 C C . ASN A 1 172 ? -0.233 -13.674 -10.150 1.00 91.12 172 ASN A C 1
ATOM 1351 O O . ASN A 1 172 ? -0.290 -12.500 -10.533 1.00 91.12 172 ASN A O 1
ATOM 1355 N N . LEU A 1 173 ? -1.076 -14.181 -9.246 1.00 89.38 173 LEU A N 1
ATOM 1356 C CA . LEU A 1 173 ? -2.181 -13.428 -8.647 1.00 89.38 173 LEU A CA 1
ATOM 1357 C C . LEU A 1 173 ? -1.711 -12.148 -7.942 1.00 89.38 173 LEU A C 1
ATOM 1359 O O . LEU A 1 173 ? -2.338 -11.108 -8.092 1.00 89.38 173 LEU A O 1
ATOM 1363 N N . ILE A 1 174 ? -0.602 -12.207 -7.202 1.00 89.75 174 ILE A N 1
ATOM 1364 C CA . ILE A 1 174 ? -0.102 -11.070 -6.418 1.00 89.75 174 ILE A CA 1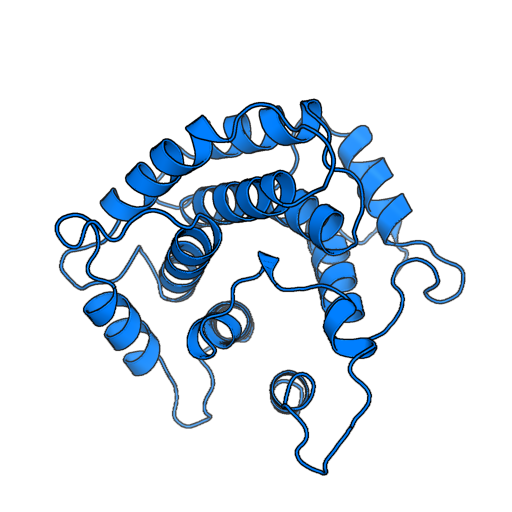
ATOM 1365 C C . ILE A 1 174 ? 0.363 -9.936 -7.332 1.00 89.75 174 ILE A C 1
ATOM 1367 O O . ILE A 1 174 ? -0.036 -8.791 -7.142 1.00 89.75 174 ILE A O 1
ATOM 1371 N N . ASN A 1 175 ? 1.164 -10.243 -8.350 1.00 93.62 175 ASN A N 1
ATOM 1372 C CA . ASN A 1 175 ? 1.589 -9.265 -9.344 1.00 93.62 175 ASN A CA 1
ATOM 1373 C C . ASN A 1 175 ? 0.380 -8.653 -10.051 1.00 93.62 175 ASN A C 1
ATOM 1375 O O . ASN A 1 175 ? 0.299 -7.438 -10.178 1.00 93.62 175 ASN A O 1
ATOM 1379 N N . THR A 1 176 ? -0.569 -9.492 -10.467 1.00 92.50 176 THR A N 1
ATOM 1380 C CA . THR A 1 176 ? -1.779 -9.044 -11.165 1.00 92.50 176 THR A CA 1
ATOM 1381 C C . THR A 1 176 ? -2.603 -8.108 -10.279 1.00 92.50 176 THR A C 1
ATOM 1383 O O . THR A 1 176 ? -2.956 -7.016 -10.711 1.00 92.50 176 THR A O 1
ATOM 1386 N N . TYR A 1 177 ? -2.808 -8.470 -9.010 1.0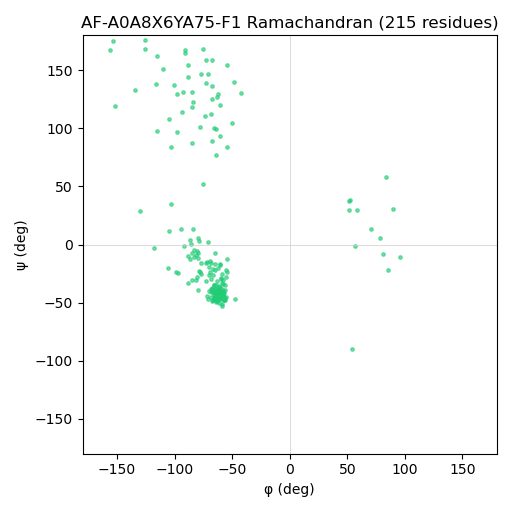0 90.50 177 TYR A N 1
ATOM 1387 C CA . TYR A 1 177 ? -3.512 -7.647 -8.026 1.00 90.50 177 TYR A CA 1
ATOM 1388 C C . TYR A 1 177 ? -2.898 -6.249 -7.869 1.00 90.50 177 TYR A C 1
ATOM 1390 O O . TYR A 1 177 ? -3.629 -5.263 -7.848 1.00 90.50 177 TYR A O 1
ATOM 1398 N N . TYR A 1 178 ? -1.569 -6.142 -7.782 1.00 93.25 178 TYR A N 1
ATOM 1399 C CA . TYR A 1 178 ? -0.914 -4.842 -7.620 1.00 93.25 178 TYR A CA 1
ATOM 1400 C C . TYR A 1 178 ? -0.766 -4.069 -8.936 1.00 93.25 178 TYR A C 1
ATOM 1402 O O . TYR A 1 178 ? -0.744 -2.845 -8.901 1.00 93.25 178 TYR A O 1
ATOM 1410 N N . VAL A 1 179 ? -0.681 -4.732 -10.089 1.00 94.94 179 VAL A N 1
ATOM 1411 C CA . VAL A 1 179 ? -0.524 -4.055 -11.386 1.00 94.94 179 VAL A CA 1
ATOM 1412 C C . VAL A 1 179 ? -1.846 -3.499 -11.914 1.00 94.94 179 VAL A C 1
ATOM 1414 O O . VAL A 1 179 ? -1.852 -2.402 -12.461 1.00 94.94 179 VAL A O 1
ATOM 1417 N N . LEU A 1 180 ? -2.968 -4.205 -11.755 1.00 91.38 180 LEU A N 1
ATOM 1418 C CA . LEU A 1 180 ? -4.230 -3.792 -12.383 1.00 91.38 180 LEU A CA 1
ATOM 1419 C C . LEU A 1 180 ? -4.685 -2.365 -12.011 1.00 91.38 180 LEU A C 1
ATOM 1421 O O . LEU A 1 180 ? -4.973 -1.596 -12.930 1.00 91.38 180 LEU A O 1
ATOM 1425 N N . PRO A 1 181 ? -4.678 -1.937 -10.728 1.00 89.75 181 PRO A N 1
ATOM 1426 C CA . PRO A 1 181 ? -5.047 -0.565 -10.380 1.00 89.75 181 PRO A CA 1
ATOM 1427 C C . PRO A 1 181 ? -4.173 0.476 -11.087 1.00 89.75 181 PRO A C 1
ATOM 1429 O O . PRO A 1 181 ? -4.685 1.485 -11.572 1.00 89.75 181 PRO A O 1
ATOM 1432 N N . LEU A 1 182 ? -2.870 0.199 -11.209 1.00 90.94 182 LEU A N 1
ATOM 1433 C CA . LEU A 1 182 ? -1.911 1.094 -11.848 1.00 90.94 182 LEU A CA 1
ATOM 1434 C C . LEU A 1 182 ? -2.259 1.354 -13.320 1.00 90.94 182 LEU A C 1
ATOM 1436 O O . LEU A 1 182 ? -2.171 2.494 -13.768 1.00 90.94 182 LEU A O 1
ATOM 1440 N N . LEU A 1 183 ? -2.682 0.323 -14.060 1.00 91.31 183 LEU A N 1
ATOM 1441 C CA . LEU A 1 183 ? -3.041 0.451 -15.481 1.00 91.31 183 LEU A CA 1
ATOM 1442 C C . LEU A 1 183 ? -4.266 1.347 -15.708 1.00 91.31 183 LEU A C 1
ATOM 1444 O O . LEU A 1 183 ? -4.425 1.916 -16.784 1.00 91.31 183 LEU A O 1
ATOM 1448 N N . SER A 1 184 ? -5.098 1.513 -14.679 1.00 87.50 184 SER A N 1
ATOM 1449 C CA . SER A 1 184 ? -6.233 2.439 -14.665 1.00 87.50 184 SER A CA 1
ATOM 1450 C C . SER A 1 184 ? -5.892 3.806 -14.051 1.00 87.50 184 SER A C 1
ATOM 1452 O O . SER A 1 184 ? -6.802 4.576 -13.728 1.00 87.50 184 SER A O 1
ATOM 1454 N N . TYR A 1 185 ? -4.602 4.112 -13.853 1.00 85.62 185 TYR A N 1
ATOM 1455 C CA . TYR A 1 185 ? -4.121 5.299 -13.133 1.00 85.62 185 TYR A CA 1
ATOM 1456 C C . TYR A 1 185 ? -4.761 5.433 -11.741 1.00 85.62 185 TYR A C 1
ATOM 1458 O O . TYR A 1 185 ? -5.137 6.517 -11.288 1.00 85.62 185 TYR A O 1
ATOM 1466 N N . LYS A 1 186 ? -4.946 4.293 -11.067 1.00 88.38 186 LYS A N 1
ATOM 1467 C CA . LYS A 1 186 ? -5.437 4.190 -9.693 1.00 88.38 186 LYS A CA 1
ATOM 1468 C C . LYS A 1 186 ? -4.357 3.617 -8.789 1.00 88.38 186 LYS A C 1
ATOM 1470 O O . LYS A 1 186 ? -3.396 2.991 -9.225 1.00 88.38 186 LYS A O 1
ATOM 1475 N N . SER A 1 187 ? -4.560 3.824 -7.500 1.00 92.81 187 SER A N 1
ATOM 1476 C CA . SER A 1 187 ? -3.748 3.274 -6.425 1.00 92.81 187 SER A CA 1
ATOM 1477 C C . SER A 1 187 ? -4.624 2.515 -5.434 1.00 92.81 187 SER A C 1
ATOM 1479 O O . SER A 1 187 ? -5.848 2.666 -5.413 1.00 92.81 187 SER A O 1
ATOM 1481 N N . LEU A 1 188 ? -3.993 1.760 -4.538 1.00 93.62 188 LEU A N 1
ATOM 1482 C CA . LEU A 1 188 ? -4.686 1.115 -3.421 1.00 93.62 188 LEU A CA 1
ATOM 1483 C C . LEU A 1 188 ? -5.390 2.099 -2.469 1.00 93.62 188 LEU A C 1
ATOM 1485 O O . LEU A 1 188 ? -6.283 1.674 -1.743 1.00 93.62 188 LEU A O 1
ATOM 1489 N N . VAL A 1 189 ? -5.042 3.393 -2.483 1.00 91.88 189 VAL A N 1
ATOM 1490 C CA . VAL A 1 189 ? -5.742 4.449 -1.717 1.00 91.88 189 VAL A CA 1
ATOM 1491 C C . VAL A 1 189 ? -7.132 4.738 -2.292 1.00 91.88 189 VAL A C 1
ATOM 1493 O O . VAL A 1 189 ? -7.990 5.305 -1.627 1.00 91.88 189 VAL A O 1
ATOM 1496 N N . ASN A 1 190 ? -7.389 4.355 -3.545 1.00 84.06 190 ASN A N 1
ATOM 1497 C CA . ASN A 1 190 ? -8.691 4.554 -4.176 1.00 84.06 190 ASN A CA 1
ATOM 1498 C C . ASN A 1 190 ? -9.706 3.456 -3.831 1.00 84.06 190 ASN A C 1
ATOM 1500 O O . ASN A 1 190 ? -10.866 3.565 -4.232 1.00 84.06 190 ASN A O 1
ATOM 1504 N N . ILE A 1 191 ? -9.297 2.413 -3.102 1.00 86.44 191 ILE A N 1
ATOM 1505 C CA . ILE A 1 191 ? -10.214 1.389 -2.608 1.00 86.44 191 ILE A CA 1
ATOM 1506 C C . ILE A 1 191 ? -11.103 2.032 -1.542 1.00 86.44 191 ILE A C 1
ATOM 1508 O O . ILE A 1 191 ? -10.651 2.402 -0.469 1.00 86.44 191 ILE A O 1
ATOM 1512 N N . SER A 1 192 ? -12.385 2.168 -1.841 1.00 83.75 192 SER A N 1
ATOM 1513 C CA . SER A 1 192 ? -13.416 2.629 -0.909 1.00 83.75 192 SER A CA 1
ATOM 1514 C C . SER A 1 192 ? -14.752 2.041 -1.352 1.00 83.75 192 SER A C 1
ATOM 1516 O O . SER A 1 192 ? -14.808 1.424 -2.406 1.00 83.75 192 SER A O 1
ATOM 1518 N N . SER A 1 193 ? -15.838 2.236 -0.604 1.00 77.31 193 SER A N 1
ATOM 1519 C CA . SER A 1 193 ? -17.181 1.866 -1.081 1.00 77.31 193 SER A CA 1
ATOM 1520 C C . SER A 1 193 ? -17.860 2.967 -1.910 1.00 77.31 193 SER A C 1
ATOM 1522 O O . SER A 1 193 ? -19.020 2.822 -2.277 1.00 77.31 193 SER A O 1
ATOM 1524 N N . SER A 1 194 ? -17.181 4.084 -2.195 1.00 80.50 194 SER A N 1
ATOM 1525 C CA . SER A 1 194 ? -17.796 5.249 -2.857 1.00 80.50 194 SER A CA 1
ATOM 1526 C C . SER A 1 194 ? -18.224 4.988 -4.305 1.00 80.50 194 SER A C 1
ATOM 1528 O O . SER A 1 194 ? -19.174 5.601 -4.788 1.00 80.50 194 SER A O 1
ATOM 1530 N N . HIS A 1 195 ? -17.581 4.046 -5.004 1.00 79.69 195 HIS A N 1
ATOM 1531 C CA . HIS A 1 195 ? -18.003 3.633 -6.348 1.00 79.69 195 HIS A CA 1
ATOM 1532 C C . HIS A 1 195 ? -19.292 2.805 -6.338 1.00 79.69 195 HIS A C 1
ATOM 1534 O O . HIS A 1 195 ? -19.904 2.645 -7.390 1.00 79.69 195 HIS A O 1
ATOM 1540 N N . CYS A 1 196 ? -19.717 2.295 -5.181 1.00 80.75 196 CYS A N 1
ATOM 1541 C CA . CYS A 1 196 ? -20.929 1.488 -5.047 1.00 80.75 196 CYS A CA 1
ATOM 1542 C C . CYS A 1 196 ? -22.209 2.333 -5.068 1.00 80.75 196 CYS A C 1
ATOM 1544 O O . CYS A 1 196 ? -23.257 1.838 -5.475 1.00 80.75 196 CYS A O 1
ATOM 1546 N N . ASP A 1 197 ? -22.111 3.608 -4.682 1.00 69.50 197 ASP A N 1
ATOM 1547 C CA . ASP A 1 197 ? -23.223 4.567 -4.705 1.00 69.50 197 ASP A CA 1
ATOM 1548 C C . ASP A 1 197 ? -23.391 5.238 -6.078 1.00 69.50 197 ASP A C 1
ATOM 1550 O O . ASP A 1 197 ? -24.374 5.944 -6.322 1.00 69.50 197 ASP A O 1
ATOM 1554 N N . ALA A 1 198 ? -22.450 5.006 -7.004 1.00 58.53 198 ALA A N 1
ATOM 1555 C CA . ALA A 1 198 ? -22.587 5.417 -8.390 1.00 58.53 198 ALA A CA 1
ATOM 1556 C C . ALA A 1 198 ? -23.706 4.590 -9.034 1.00 58.53 198 ALA A C 1
ATOM 1558 O O . ALA A 1 198 ? -23.481 3.520 -9.598 1.00 58.53 198 ALA A O 1
ATOM 1559 N N . SER A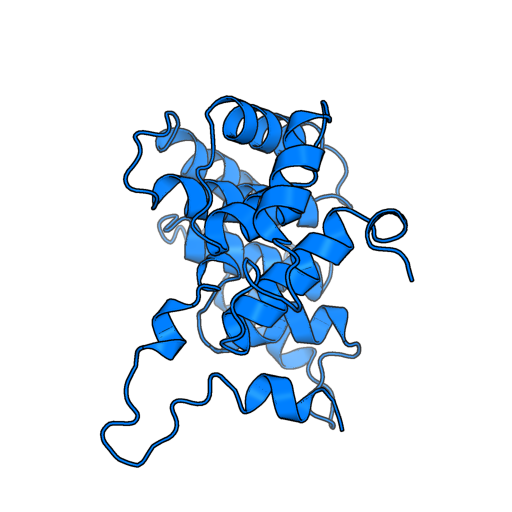 1 199 ? -24.937 5.097 -8.927 1.00 43.16 199 SER A N 1
ATOM 1560 C CA . SER A 1 199 ? -26.067 4.621 -9.717 1.00 43.16 199 SER A CA 1
ATOM 1561 C C . SER A 1 199 ? -25.611 4.409 -11.160 1.00 43.16 199 SER A C 1
ATOM 1563 O O . SER A 1 199 ? -24.945 5.268 -11.742 1.00 43.16 199 SER A O 1
ATOM 1565 N N . VAL A 1 200 ? -25.931 3.237 -11.711 1.00 48.66 200 VAL A N 1
ATOM 1566 C CA . VAL A 1 200 ? -25.736 2.901 -13.123 1.00 48.66 200 VAL A CA 1
ATOM 1567 C C . VAL A 1 200 ? -26.634 3.832 -13.940 1.00 48.66 200 VAL A C 1
ATOM 1569 O O . VAL A 1 200 ? -27.730 3.468 -14.353 1.00 48.66 200 VAL A O 1
ATOM 1572 N N . ILE A 1 201 ? -26.212 5.080 -14.104 1.00 39.84 201 ILE A N 1
ATOM 1573 C CA . ILE A 1 201 ? -26.832 6.037 -15.002 1.00 39.84 201 ILE A CA 1
ATOM 1574 C C . ILE A 1 201 ? -26.048 5.907 -16.298 1.00 39.84 201 ILE A C 1
ATOM 1576 O O . ILE A 1 201 ? -24.860 6.213 -16.353 1.00 39.84 201 ILE A O 1
ATOM 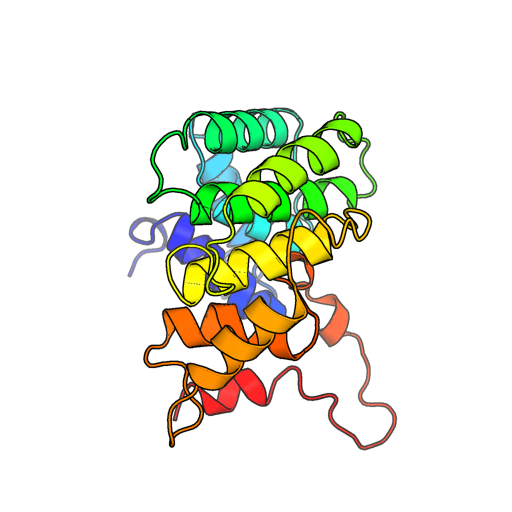1580 N N . ASP A 1 202 ? -26.757 5.423 -17.313 1.00 35.97 202 ASP A N 1
ATOM 1581 C CA . ASP A 1 202 ? -26.344 5.358 -18.712 1.00 35.97 202 ASP A CA 1
ATOM 1582 C C . ASP A 1 202 ? -25.487 4.158 -19.138 1.00 35.97 202 ASP A C 1
ATOM 1584 O O . ASP A 1 202 ? -24.397 4.343 -19.662 1.00 35.97 202 ASP A O 1
ATOM 1588 N N . GLY A 1 203 ? -25.991 2.925 -18.943 1.00 37.84 203 GLY A N 1
ATOM 1589 C CA . GLY A 1 203 ? -25.766 1.758 -19.832 1.00 37.84 203 GLY A CA 1
ATOM 1590 C C . GLY A 1 203 ? -24.327 1.301 -20.132 1.00 37.84 203 GLY A C 1
ATOM 1591 O O . GLY A 1 203 ? -24.123 0.303 -20.819 1.00 37.84 203 GLY A O 1
ATOM 1592 N N . LYS A 1 204 ? -23.324 1.991 -19.608 1.00 34.56 204 LYS A N 1
ATOM 1593 C CA . LYS A 1 204 ? -21.903 1.719 -19.688 1.00 34.56 204 LYS A CA 1
ATOM 1594 C C . LYS A 1 204 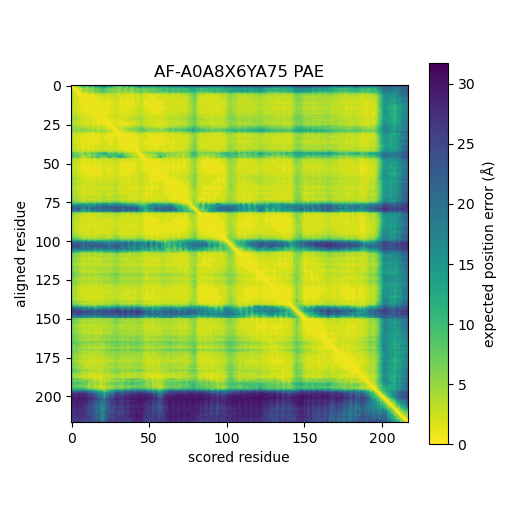? -21.491 1.430 -18.268 1.00 34.56 204 LYS A C 1
ATOM 1596 O O . LYS A 1 204 ? -21.268 2.335 -17.466 1.00 34.56 204 LYS A O 1
ATOM 1601 N N . LEU A 1 205 ? -21.424 0.143 -17.958 1.00 33.44 205 LEU A N 1
ATOM 1602 C CA . LEU A 1 205 ? -20.722 -0.341 -16.785 1.00 33.44 205 LEU A CA 1
ATOM 1603 C C . LEU A 1 205 ? -19.329 0.314 -16.813 1.00 33.44 205 LEU A C 1
ATOM 1605 O O . LEU A 1 205 ? -18.489 -0.056 -17.633 1.00 33.44 205 LEU A O 1
ATOM 1609 N N . LYS A 1 206 ? -19.072 1.321 -15.968 1.00 40.59 206 LYS A N 1
ATOM 1610 C CA . LYS A 1 206 ? -17.693 1.628 -15.593 1.00 40.59 206 LYS A CA 1
ATOM 1611 C C . LYS A 1 206 ? -17.251 0.412 -14.803 1.00 40.59 206 LYS A C 1
ATOM 1613 O O . LYS A 1 206 ? -17.676 0.203 -13.671 1.00 40.59 206 LYS A O 1
ATOM 1618 N N . VAL A 1 207 ? -16.521 -0.441 -15.505 1.00 41.28 207 VAL A N 1
ATOM 1619 C CA . VAL A 1 207 ? -15.959 -1.713 -15.078 1.00 41.28 207 VAL A CA 1
ATOM 1620 C C . VAL A 1 207 ? -15.118 -1.492 -13.817 1.00 41.28 207 VAL A C 1
ATOM 1622 O O . VAL A 1 207 ? -13.920 -1.289 -13.883 1.00 41.28 207 VAL A O 1
ATOM 1625 N N . PHE A 1 208 ? -15.759 -1.472 -12.651 1.00 44.06 208 PHE A N 1
ATOM 1626 C CA . PHE A 1 208 ? -15.087 -1.647 -11.360 1.00 44.06 208 PHE A CA 1
ATOM 1627 C C . PHE A 1 208 ? -15.230 -3.094 -10.871 1.00 44.06 208 PHE A C 1
ATOM 1629 O O . PHE A 1 208 ? -14.372 -3.585 -10.148 1.00 44.06 208 PHE A O 1
ATOM 1636 N N . CYS A 1 209 ? -16.260 -3.815 -11.335 1.00 39.59 209 CYS A N 1
ATOM 1637 C CA . CYS A 1 209 ? -16.474 -5.224 -10.989 1.00 39.59 209 CYS A CA 1
ATOM 1638 C C . CYS A 1 209 ? -15.944 -6.222 -12.031 1.00 39.59 209 CYS A C 1
ATOM 1640 O O . CYS A 1 209 ? -15.647 -7.359 -11.669 1.00 39.59 209 CYS A O 1
ATOM 1642 N N . THR A 1 210 ? -15.808 -5.848 -13.308 1.00 32.81 210 THR A N 1
ATOM 1643 C CA . THR A 1 210 ? -15.472 -6.833 -14.356 1.00 32.81 210 THR A CA 1
ATOM 1644 C C . THR A 1 210 ? -13.989 -7.214 -14.386 1.00 32.81 210 THR A C 1
ATOM 1646 O O . THR A 1 210 ? -13.681 -8.326 -14.792 1.00 32.81 210 THR A O 1
ATOM 1649 N N . GLU A 1 211 ? -13.071 -6.380 -13.889 1.00 35.94 211 GLU A N 1
ATOM 1650 C CA . GLU A 1 211 ? -11.640 -6.739 -13.849 1.00 35.94 211 GLU A CA 1
ATOM 1651 C C . GLU A 1 211 ? -11.275 -7.688 -12.697 1.00 35.94 211 GLU A C 1
ATOM 1653 O O . GLU A 1 211 ? -10.317 -8.447 -12.813 1.00 35.94 211 GLU A O 1
ATOM 1658 N N . ILE A 1 212 ? -12.067 -7.739 -11.618 1.00 40.16 212 ILE A N 1
ATOM 1659 C CA . ILE A 1 212 ? -11.865 -8.728 -10.543 1.00 40.16 212 ILE A CA 1
ATOM 1660 C C . ILE A 1 212 ? -12.555 -10.056 -10.876 1.00 40.16 212 ILE A C 1
ATOM 1662 O O . ILE A 1 212 ? -12.048 -11.115 -10.513 1.00 40.16 212 ILE A O 1
ATOM 1666 N N . TYR A 1 213 ? -13.670 -10.033 -11.616 1.00 31.38 213 TYR A N 1
ATO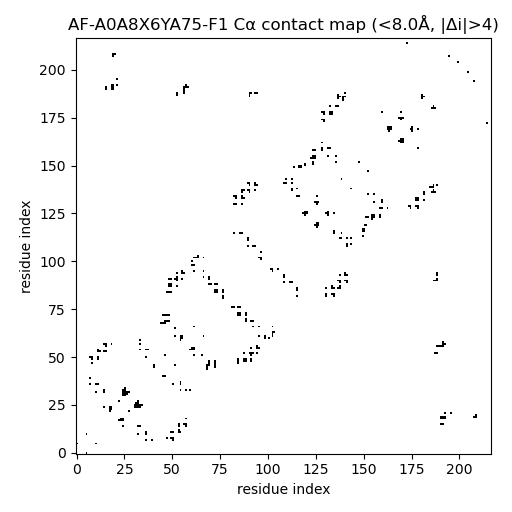M 1667 C CA . TYR A 1 213 ? -14.378 -11.263 -11.990 1.00 31.38 213 TYR A CA 1
ATOM 1668 C C . TYR A 1 213 ? -13.607 -12.116 -13.012 1.00 31.38 213 TYR A C 1
ATOM 1670 O O . TYR A 1 213 ? -13.744 -13.336 -13.013 1.00 31.38 213 TYR A O 1
ATOM 1678 N N . ILE A 1 214 ? -12.747 -11.503 -13.834 1.00 32.22 214 ILE A N 1
ATOM 1679 C CA . ILE A 1 214 ? -11.902 -12.222 -14.805 1.00 32.22 214 ILE A CA 1
ATOM 1680 C C . ILE A 1 214 ? -10.693 -12.897 -14.123 1.00 32.22 214 ILE A C 1
ATOM 1682 O O . ILE A 1 214 ? -10.111 -13.819 -14.674 1.00 32.22 214 ILE A O 1
ATOM 1686 N N . ALA A 1 215 ? -10.345 -12.526 -12.885 1.00 32.59 215 ALA A N 1
ATOM 1687 C CA . ALA A 1 215 ? -9.234 -13.144 -12.153 1.00 32.59 215 ALA A CA 1
ATOM 1688 C C . ALA A 1 215 ? -9.616 -14.423 -11.375 1.00 32.59 215 ALA A C 1
ATOM 1690 O O . ALA A 1 215 ? -8.763 -14.990 -10.690 1.00 32.59 215 ALA A O 1
ATOM 1691 N N . VAL A 1 216 ? -10.881 -14.864 -11.426 1.00 31.66 216 VAL A N 1
ATOM 1692 C CA . VAL A 1 216 ? -11.375 -16.001 -10.623 1.00 31.66 216 VAL A CA 1
ATOM 1693 C C . VAL A 1 216 ? -11.877 -17.178 -11.472 1.00 31.66 216 VAL A C 1
ATOM 1695 O O . VAL A 1 216 ? -12.206 -18.210 -10.889 1.00 31.66 216 VAL A O 1
ATOM 1698 N N . HIS A 1 217 ? -11.896 -17.099 -12.809 1.00 29.62 217 HIS A N 1
ATOM 1699 C CA . HIS A 1 217 ? -12.215 -18.232 -13.700 1.00 29.62 217 HIS A CA 1
ATOM 1700 C C . HIS A 1 217 ? -11.157 -18.416 -14.785 1.00 29.62 217 HIS A C 1
ATOM 1702 O O . HIS A 1 217 ? -10.965 -17.467 -15.573 1.00 29.62 217 HIS A O 1
#